Protein AF-A0A4Q6E810-F1 (afdb_monomer)

Nearest PDB structures (foldseek):
  4oo3-assembly1_A  TM=9.766E-01  e=6.550E-39  Parabacteroides merdae ATCC 43184
  3ip3-assembly4_G  TM=7.073E-01  e=1.426E-05  Thermotoga maritima
  3u3x-assembly3_M-2  TM=7.186E-01  e=3.521E-05  Sinorhizobium meliloti 1021

Secondary structure (DSSP, 8-state):
-HHHHHHHHT-TTTT-SB--B-SSSBSEEEEEEEES--EETTEEPP--GGGG-TTTT--TTTTTHHHHHHHHHHHHSTT----TTTSEEEEEEEEEEEEEEHHHHHHHHS-SS--GGGGGGEETTTEEEEEEEEEEEEEETTEEEEEEEEEESSPPTT---EEEEEEEBSS-EEEEEESGGGTTS-EEEEE-GGGG-HHHHHHHHHHHHHHHHHSTT-EEEEETTEEEEE--GGG---HHHHHHHHHHHHHHHHHH----HHHHHHHHHHHHHHHHHHHHH-

Structure (mmCIF, N/CA/C/O backbone):
data_AF-A0A4Q6E810-F1
#
_entry.id   AF-A0A4Q6E810-F1
#
loop_
_atom_site.group_PDB
_atom_site.id
_atom_site.type_symbol
_atom_site.label_atom_id
_atom_site.label_alt_id
_atom_site.label_comp_id
_atom_site.label_asym_id
_atom_site.label_entity_id
_atom_site.label_seq_id
_atom_site.pdbx_PDB_ins_code
_atom_site.Cartn_x
_atom_site.Cartn_y
_atom_site.Cartn_z
_atom_site.occupancy
_atom_site.B_iso_or_equiv
_atom_site.auth_seq_id
_atom_site.auth_comp_id
_atom_site.auth_asym_id
_atom_site.auth_atom_id
_atom_site.pdbx_PDB_model_num
ATOM 1 N N . THR A 1 1 ? 2.632 2.257 10.925 1.00 94.12 1 THR A N 1
ATOM 2 C CA . THR A 1 1 ? 1.416 3.077 10.706 1.00 94.12 1 THR A CA 1
ATOM 3 C C . THR A 1 1 ? 0.213 2.232 10.321 1.00 94.12 1 THR A C 1
ATOM 5 O O . THR A 1 1 ? -0.780 2.356 11.019 1.00 94.12 1 THR A O 1
ATOM 8 N N . ASN A 1 2 ? 0.288 1.334 9.326 1.00 96.19 2 ASN A N 1
ATOM 9 C CA . ASN A 1 2 ? -0.843 0.472 8.909 1.00 96.19 2 ASN A CA 1
ATOM 10 C C . ASN A 1 2 ? -1.500 -0.304 10.065 1.00 96.19 2 ASN A C 1
ATOM 12 O O . ASN A 1 2 ? -2.718 -0.301 10.192 1.00 96.19 2 ASN A O 1
ATOM 16 N N . ILE A 1 3 ? -0.700 -0.879 10.971 1.00 96.12 3 ILE A N 1
ATOM 17 C CA . ILE A 1 3 ? -1.205 -1.556 12.180 1.00 96.12 3 ILE A CA 1
ATOM 18 C C . ILE A 1 3 ? -2.089 -0.621 13.024 1.00 96.12 3 ILE A C 1
ATOM 20 O O . ILE A 1 3 ? -3.197 -0.986 13.400 1.00 96.12 3 ILE A O 1
ATOM 24 N N . LEU A 1 4 ? -1.626 0.605 13.286 1.00 97.62 4 LEU A N 1
ATOM 25 C CA . LEU A 1 4 ? -2.383 1.587 14.067 1.00 97.62 4 LEU A CA 1
ATOM 26 C C . LEU A 1 4 ? -3.602 2.120 13.301 1.00 97.62 4 LEU A C 1
ATOM 28 O O . LEU A 1 4 ? -4.627 2.381 13.921 1.00 97.62 4 LEU A O 1
ATOM 32 N N . GLN A 1 5 ? -3.520 2.256 11.973 1.00 98.44 5 GLN A N 1
ATOM 33 C CA . GLN A 1 5 ? -4.666 2.618 11.133 1.00 98.44 5 GLN A CA 1
ATOM 34 C C . GLN A 1 5 ? -5.769 1.553 11.240 1.00 98.44 5 GLN A C 1
ATOM 36 O O . GLN A 1 5 ? -6.913 1.902 11.526 1.00 98.44 5 GLN A O 1
ATOM 41 N N . ARG A 1 6 ? -5.416 0.262 11.126 1.00 97.88 6 ARG A N 1
ATOM 42 C CA . ARG A 1 6 ? -6.331 -0.864 11.376 1.00 97.88 6 ARG A CA 1
ATOM 43 C C . ARG A 1 6 ? -6.907 -0.802 12.792 1.00 97.88 6 ARG A C 1
ATOM 45 O O . ARG A 1 6 ? -8.124 -0.774 12.934 1.00 97.88 6 ARG A O 1
ATOM 52 N N . GLU A 1 7 ? -6.073 -0.744 13.832 1.00 97.12 7 GLU A N 1
ATOM 53 C CA . GLU A 1 7 ? -6.532 -0.732 15.235 1.00 97.12 7 GLU A CA 1
ATOM 54 C C . GLU A 1 7 ? -7.512 0.421 15.509 1.00 97.12 7 GLU A C 1
ATOM 56 O O . GLU A 1 7 ? -8.575 0.199 16.084 1.00 97.12 7 GLU A O 1
ATOM 61 N N . LEU A 1 8 ? -7.214 1.637 15.039 1.00 98.19 8 LEU A N 1
ATOM 62 C CA . LEU A 1 8 ? -8.108 2.791 15.186 1.00 98.19 8 LEU A CA 1
ATOM 63 C C . LEU A 1 8 ? -9.413 2.623 14.399 1.00 98.19 8 LEU A C 1
ATOM 65 O O . LEU A 1 8 ? -10.469 3.025 14.894 1.00 98.19 8 LEU A O 1
ATOM 69 N N . SER A 1 9 ? -9.363 2.013 13.209 1.00 98.19 9 SER A N 1
ATOM 70 C CA . SER A 1 9 ? -10.557 1.761 12.389 1.00 98.19 9 SER A CA 1
ATOM 71 C C . SER A 1 9 ? -11.550 0.818 13.076 1.00 98.19 9 SER A C 1
ATOM 73 O O . SER A 1 9 ? -12.759 0.929 12.881 1.00 98.19 9 SER A O 1
ATOM 75 N N . MET A 1 10 ? -11.054 -0.041 13.970 1.00 97.44 10 MET A N 1
ATOM 76 C CA . MET A 1 10 ? -11.864 -0.990 14.733 1.00 97.44 10 MET A CA 1
ATOM 77 C C . MET A 1 10 ? -12.498 -0.392 15.993 1.00 97.44 10 MET A C 1
ATOM 79 O O . MET A 1 10 ? -13.122 -1.119 16.762 1.00 97.44 10 MET A O 1
ATOM 83 N N . ILE A 1 11 ? -12.375 0.921 16.227 1.00 97.88 11 ILE A N 1
ATOM 84 C CA . ILE A 1 11 ? -12.944 1.602 17.397 1.00 97.88 11 ILE A CA 1
ATOM 85 C C . ILE A 1 11 ? -14.168 2.424 16.960 1.00 97.88 11 ILE A C 1
ATOM 87 O O . ILE A 1 11 ? -14.005 3.567 16.523 1.00 97.88 11 ILE A O 1
ATOM 91 N N . PRO A 1 12 ? -15.416 1.940 17.157 1.00 97.94 12 PRO A N 1
ATOM 92 C CA . PRO A 1 12 ? -16.626 2.636 16.689 1.00 97.94 12 PRO A CA 1
ATOM 93 C C . PRO A 1 12 ? -16.816 4.035 17.293 1.00 97.94 12 PRO A C 1
ATOM 95 O O . PRO A 1 12 ? -17.485 4.910 16.738 1.00 97.94 12 PRO A O 1
ATOM 98 N N . GLY A 1 13 ? -16.225 4.261 18.466 1.00 97.44 13 GLY A N 1
ATOM 99 C CA . GLY A 1 13 ? -16.186 5.561 19.119 1.00 97.44 13 GLY A CA 1
ATOM 100 C C . GLY A 1 13 ? -15.404 6.617 18.335 1.00 97.44 13 GLY A C 1
ATOM 101 O O . GLY A 1 13 ? -15.872 7.748 18.240 1.00 97.44 13 GLY A O 1
ATOM 102 N N . VAL A 1 14 ? -14.268 6.215 17.758 1.00 98.12 14 VAL A N 1
ATOM 103 C CA . VAL A 1 14 ? -13.303 7.071 17.050 1.00 98.12 14 VAL A CA 1
ATOM 104 C C . VAL A 1 14 ? -13.611 7.088 15.555 1.00 98.12 14 VAL A C 1
ATOM 106 O O . VAL A 1 14 ? -13.869 8.137 14.979 1.00 98.12 14 VAL A O 1
ATOM 109 N N . PHE A 1 15 ? -13.649 5.916 14.928 1.00 98.62 15 PHE A N 1
ATOM 110 C CA . PHE A 1 15 ? -13.807 5.786 13.482 1.00 98.62 15 PHE A CA 1
ATOM 111 C C . PHE A 1 15 ? -15.273 5.805 13.036 1.00 98.62 15 PHE A C 1
ATOM 113 O O . PHE A 1 15 ? -15.614 6.324 11.971 1.00 98.62 15 PHE A O 1
ATOM 120 N N . GLY A 1 16 ? -16.168 5.286 13.879 1.00 98.31 16 GLY A N 1
ATOM 121 C CA . GLY A 1 16 ? -17.535 4.978 13.478 1.00 98.31 16 GLY A CA 1
ATOM 122 C C . GLY A 1 16 ? -17.585 3.664 12.701 1.00 98.31 16 GLY A C 1
ATOM 123 O O . GLY A 1 16 ? -17.000 2.674 13.133 1.00 98.31 16 GLY A O 1
ATOM 124 N N . LYS A 1 17 ? -18.301 3.648 11.576 1.00 98.06 17 LYS A N 1
ATOM 125 C CA . LYS A 1 17 ? -18.319 2.518 10.632 1.00 98.06 17 LYS A CA 1
ATOM 126 C C . LYS A 1 17 ? -17.543 2.893 9.375 1.00 98.06 17 LYS A C 1
ATOM 128 O O . LYS A 1 17 ? -17.566 4.061 8.992 1.00 98.06 17 LYS A O 1
ATOM 133 N N . LEU A 1 18 ? -16.907 1.921 8.724 1.00 98.50 18 LEU A N 1
ATOM 134 C CA . LEU A 1 18 ? -16.328 2.125 7.396 1.00 98.50 18 LEU A CA 1
ATOM 135 C C . LEU A 1 18 ? -17.438 2.569 6.434 1.00 98.50 18 LEU A C 1
ATOM 137 O O . LEU A 1 18 ? -18.495 1.938 6.366 1.00 98.50 18 LEU A O 1
ATOM 141 N N . GLN A 1 19 ? -17.227 3.686 5.745 1.00 98.62 19 GLN A N 1
ATOM 142 C CA . GLN A 1 19 ? -18.174 4.179 4.752 1.00 98.62 19 GLN A CA 1
ATOM 143 C C . GLN A 1 19 ? -18.175 3.263 3.525 1.00 98.62 19 GLN A C 1
ATOM 145 O O . GLN A 1 19 ? -17.188 2.601 3.234 1.00 98.62 19 GLN A O 1
ATOM 150 N N . THR A 1 20 ? -19.270 3.245 2.767 1.00 98.44 20 THR A N 1
ATOM 151 C CA . THR A 1 20 ? -19.342 2.493 1.501 1.00 98.44 20 THR A CA 1
ATOM 152 C C . THR A 1 20 ? -18.565 3.178 0.374 1.00 98.44 20 THR A C 1
ATOM 154 O O . THR A 1 20 ? -17.999 2.510 -0.495 1.00 98.44 20 THR A O 1
ATOM 157 N N . GLY A 1 21 ? -18.532 4.515 0.383 1.00 98.19 21 GLY A N 1
ATOM 158 C CA . GLY A 1 21 ? -17.973 5.321 -0.701 1.00 98.19 21 GLY A CA 1
ATOM 159 C C . GLY A 1 21 ? -18.720 5.138 -2.025 1.00 98.19 21 GLY A C 1
ATOM 160 O O . GLY A 1 21 ? -19.752 4.468 -2.107 1.00 98.19 21 GLY A O 1
ATOM 161 N N . THR A 1 22 ? -18.173 5.725 -3.081 1.00 98.25 22 THR A N 1
ATOM 162 C CA . THR A 1 22 ? -18.604 5.542 -4.473 1.00 98.25 22 THR A CA 1
ATOM 163 C C . THR A 1 22 ? -17.380 5.285 -5.354 1.00 98.25 22 THR A C 1
ATOM 165 O O . THR A 1 22 ? -16.258 5.489 -4.896 1.00 98.25 22 THR A O 1
ATOM 168 N N . PRO A 1 23 ? -17.539 4.878 -6.624 1.00 96.75 23 PRO A N 1
ATOM 169 C CA . PRO A 1 23 ? -16.391 4.724 -7.519 1.00 96.75 23 PRO A CA 1
ATOM 170 C C . PRO A 1 23 ? -15.590 6.027 -7.703 1.00 96.75 23 PRO A C 1
ATOM 172 O O . PRO A 1 23 ? -14.378 5.988 -7.866 1.00 96.75 23 PRO A O 1
ATOM 175 N N . GLN A 1 24 ? -16.255 7.188 -7.647 1.00 96.62 24 GLN A N 1
ATOM 176 C CA . GLN A 1 24 ? -15.622 8.508 -7.787 1.00 96.62 24 GLN A CA 1
ATOM 177 C C . GLN A 1 24 ? -15.040 9.043 -6.473 1.00 96.62 24 GLN A C 1
ATOM 179 O O . GLN A 1 24 ? -14.169 9.909 -6.503 1.00 96.62 24 GLN A O 1
ATOM 184 N N . LYS A 1 25 ? -15.544 8.570 -5.328 1.00 97.62 25 LYS A N 1
ATOM 185 C CA . LYS A 1 25 ? -15.063 8.907 -3.981 1.00 97.62 25 LYS A CA 1
ATOM 186 C C . LYS A 1 25 ? -14.984 7.619 -3.155 1.00 97.62 25 LYS A C 1
ATOM 188 O O . LYS A 1 25 ? -15.914 7.340 -2.386 1.00 97.62 25 LYS A O 1
ATOM 193 N N . PRO A 1 26 ? -13.952 6.788 -3.383 1.00 98.56 26 PRO A N 1
ATOM 194 C CA . PRO A 1 26 ? -13.809 5.507 -2.705 1.00 98.56 26 PRO A CA 1
ATOM 195 C C . PRO A 1 26 ? -13.756 5.696 -1.190 1.00 98.56 26 PRO A C 1
ATOM 197 O O . PRO A 1 26 ? -13.326 6.731 -0.691 1.00 98.56 26 PRO A O 1
ATOM 200 N N . ALA A 1 27 ? -14.200 4.695 -0.438 1.00 98.69 27 ALA A N 1
ATOM 201 C CA . ALA A 1 27 ? -14.076 4.736 1.017 1.00 98.69 27 ALA A CA 1
ATOM 202 C C . ALA A 1 27 ? -12.650 4.431 1.484 1.00 98.69 27 ALA A C 1
ATOM 204 O O . ALA A 1 27 ? -12.274 4.794 2.600 1.00 98.69 27 ALA A O 1
ATOM 205 N N . VAL A 1 28 ? -11.885 3.736 0.641 1.00 98.81 28 VAL A N 1
ATOM 206 C CA . VAL A 1 28 ? -10.493 3.385 0.883 1.00 98.81 28 VAL A CA 1
ATOM 207 C C . VAL A 1 28 ? -9.690 3.713 -0.362 1.00 98.81 28 VAL A C 1
ATOM 209 O O . VAL A 1 28 ? -10.003 3.218 -1.446 1.00 98.81 28 VAL A O 1
ATOM 212 N N . GLU A 1 29 ? -8.649 4.518 -0.200 1.00 98.81 29 GLU A N 1
ATOM 213 C CA . GLU A 1 29 ? -7.690 4.808 -1.264 1.00 98.81 29 GLU A CA 1
ATOM 214 C C . GLU A 1 29 ? -6.285 4.515 -0.754 1.00 98.81 29 GLU A C 1
ATOM 216 O O . GLU A 1 29 ? -5.924 4.946 0.341 1.00 98.81 29 GLU A O 1
ATOM 221 N N . MET A 1 30 ? -5.492 3.781 -1.532 1.00 98.69 30 MET A N 1
ATOM 222 C CA . MET A 1 30 ? -4.083 3.537 -1.231 1.00 98.69 30 MET A CA 1
ATOM 223 C C . MET A 1 30 ? -3.233 3.786 -2.470 1.00 98.69 30 MET A C 1
ATOM 225 O O . MET A 1 30 ? -3.560 3.312 -3.557 1.00 98.69 30 MET A O 1
ATOM 229 N N . GLU A 1 31 ? -2.125 4.498 -2.300 1.00 98.56 31 GLU A N 1
ATOM 230 C CA . GLU A 1 31 ? -1.131 4.717 -3.344 1.00 98.56 31 GLU A CA 1
ATOM 231 C C . GLU A 1 31 ? 0.265 4.380 -2.816 1.00 98.56 31 GLU A C 1
ATOM 233 O O . GLU A 1 31 ? 0.658 4.830 -1.738 1.00 98.56 31 GLU A O 1
ATOM 238 N N . SER A 1 32 ? 1.023 3.613 -3.597 1.00 97.44 32 SER A N 1
ATOM 239 C CA . SER A 1 32 ? 2.446 3.367 -3.359 1.00 97.44 32 SER A CA 1
ATOM 240 C C . SER A 1 32 ? 3.254 3.738 -4.594 1.00 97.44 32 SER A C 1
ATOM 242 O O . SER A 1 32 ? 2.950 3.290 -5.703 1.00 97.44 32 SER A O 1
ATOM 244 N N . VAL A 1 33 ? 4.294 4.549 -4.394 1.00 97.56 33 VAL A N 1
ATOM 245 C CA . VAL A 1 33 ? 5.234 4.950 -5.446 1.00 97.56 33 VAL A CA 1
ATOM 246 C C . VAL A 1 33 ? 6.614 4.415 -5.107 1.00 97.56 33 VAL A C 1
ATOM 248 O O . VAL A 1 33 ? 7.188 4.759 -4.075 1.00 97.56 33 VAL A O 1
ATOM 251 N N . HIS A 1 34 ? 7.145 3.602 -6.008 1.00 96.88 34 HIS A N 1
ATOM 252 C CA . HIS A 1 34 ? 8.480 3.029 -5.955 1.00 96.88 34 HIS A CA 1
ATOM 253 C C . HIS A 1 34 ? 9.337 3.554 -7.101 1.00 96.88 34 HIS A C 1
ATOM 255 O O . HIS A 1 34 ? 8.837 4.166 -8.048 1.00 96.88 34 HIS A O 1
ATOM 261 N N . TYR A 1 35 ? 10.642 3.302 -7.020 1.00 97.44 35 TYR A N 1
ATOM 262 C CA . TYR A 1 35 ? 11.589 3.715 -8.048 1.00 97.44 35 TYR A CA 1
ATOM 263 C C . TYR A 1 35 ? 12.559 2.598 -8.423 1.00 97.44 35 TYR A C 1
ATOM 265 O O . TYR A 1 35 ? 13.127 1.928 -7.552 1.00 97.44 35 TYR A O 1
ATOM 273 N N . PHE A 1 36 ? 12.769 2.410 -9.730 1.00 97.62 36 PHE A N 1
ATOM 274 C CA . PHE A 1 36 ? 13.680 1.393 -10.260 1.00 97.62 36 PHE A CA 1
ATOM 275 C C . PHE A 1 36 ? 15.118 1.633 -9.806 1.00 97.62 36 PHE A C 1
ATOM 277 O O . PHE A 1 36 ? 15.760 0.727 -9.267 1.00 97.62 36 PHE A O 1
ATOM 284 N N . TYR A 1 37 ? 15.602 2.857 -9.996 1.00 97.06 37 TYR A N 1
ATOM 285 C CA . TYR A 1 37 ? 16.913 3.302 -9.564 1.00 97.06 37 TYR A CA 1
ATOM 286 C C . TYR A 1 37 ? 16.902 3.558 -8.059 1.00 97.06 37 TYR A C 1
ATOM 288 O O . TYR A 1 37 ? 16.201 4.445 -7.567 1.00 97.06 37 TYR A O 1
ATOM 296 N N . LYS A 1 38 ? 17.748 2.823 -7.339 1.00 94.00 38 LYS A N 1
ATOM 297 C CA . LYS A 1 38 ? 18.043 3.060 -5.926 1.00 94.00 38 LYS A CA 1
ATOM 298 C C . LYS A 1 38 ? 19.551 3.091 -5.729 1.00 94.00 38 LYS A C 1
ATOM 300 O O . LYS A 1 38 ? 20.274 2.325 -6.364 1.00 94.00 38 LYS A O 1
ATOM 305 N N . TYR A 1 39 ? 20.014 3.977 -4.855 1.00 89.88 39 TYR A N 1
ATOM 306 C CA . TYR A 1 39 ? 21.403 4.019 -4.416 1.00 89.88 39 TYR A CA 1
ATOM 307 C C . TYR A 1 39 ? 21.458 3.497 -2.984 1.00 89.88 39 TYR A C 1
ATOM 309 O O . TYR A 1 39 ? 20.896 4.115 -2.082 1.00 89.88 39 TYR A O 1
ATOM 317 N N . VAL A 1 40 ? 22.063 2.328 -2.795 1.00 84.19 40 VAL A N 1
ATOM 318 C CA . VAL A 1 40 ? 22.072 1.606 -1.519 1.00 84.19 40 VAL A CA 1
ATOM 319 C C . VAL A 1 40 ? 23.511 1.209 -1.211 1.00 84.19 40 VAL A C 1
ATOM 321 O O . VAL A 1 40 ? 24.215 0.688 -2.076 1.00 84.19 40 VAL A O 1
ATOM 324 N N . SER A 1 41 ? 23.963 1.504 0.009 1.00 81.88 41 SER A N 1
ATOM 325 C CA . SER A 1 41 ? 25.296 1.134 0.510 1.00 81.88 41 SER A CA 1
ATOM 326 C C . SER A 1 41 ? 26.451 1.512 -0.430 1.00 81.88 41 SER A C 1
ATOM 328 O O . SER A 1 41 ? 27.360 0.724 -0.667 1.00 81.88 41 SER A O 1
ATOM 330 N N . GLY A 1 42 ? 26.404 2.723 -0.997 1.00 87.06 42 GLY A N 1
ATOM 33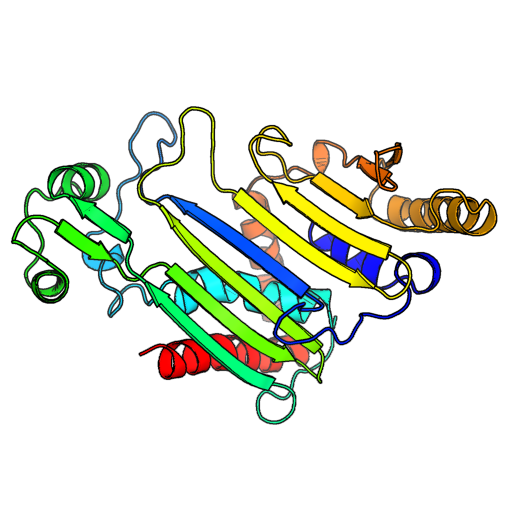1 C CA . GLY A 1 42 ? 27.479 3.239 -1.851 1.00 87.06 42 GLY A CA 1
ATOM 332 C C . GLY A 1 42 ? 27.460 2.742 -3.300 1.00 87.06 42 GLY A C 1
ATOM 333 O O . GLY A 1 42 ? 28.420 2.981 -4.026 1.00 87.06 42 GLY A O 1
ATOM 334 N N . SER A 1 43 ? 26.396 2.068 -3.746 1.00 91.44 43 SER A N 1
ATOM 335 C CA . SER A 1 43 ? 26.295 1.584 -5.124 1.00 91.44 43 SER A CA 1
ATOM 336 C C . SER A 1 43 ? 24.881 1.692 -5.693 1.00 91.44 43 SER A C 1
ATOM 338 O O . SER A 1 43 ? 23.887 1.766 -4.967 1.00 91.44 43 SER A O 1
ATOM 340 N N . VAL A 1 44 ? 24.785 1.711 -7.025 1.00 93.88 44 VAL A N 1
ATOM 341 C CA . VAL A 1 44 ? 23.498 1.593 -7.721 1.00 93.88 44 VAL A CA 1
ATOM 342 C C . VAL A 1 44 ? 23.001 0.159 -7.585 1.00 93.88 44 VAL A C 1
ATOM 344 O O . VAL A 1 44 ? 23.687 -0.770 -8.021 1.00 93.88 44 VAL A O 1
ATOM 347 N N . LEU A 1 45 ? 21.794 -0.001 -7.040 1.00 94.81 45 LEU A N 1
ATOM 348 C CA . LEU A 1 45 ? 21.117 -1.288 -6.950 1.00 94.81 45 LEU A CA 1
ATOM 349 C C . LEU A 1 45 ? 20.967 -1.877 -8.355 1.00 94.81 45 LEU A C 1
ATOM 351 O O . LEU A 1 45 ? 20.309 -1.293 -9.220 1.00 94.81 45 LEU A O 1
ATOM 355 N N . THR A 1 46 ? 21.598 -3.028 -8.571 1.00 96.12 46 THR A N 1
ATOM 356 C CA . THR A 1 46 ? 21.547 -3.731 -9.852 1.00 96.12 46 THR A CA 1
ATOM 357 C C . THR A 1 46 ? 20.346 -4.667 -9.875 1.00 96.12 46 THR A C 1
ATOM 359 O O . THR A 1 46 ? 20.089 -5.381 -8.909 1.00 96.12 46 THR A O 1
ATOM 362 N N . ARG A 1 47 ? 19.612 -4.655 -10.984 1.00 96.94 47 ARG A N 1
ATOM 363 C CA . ARG A 1 47 ? 18.446 -5.492 -11.254 1.00 96.94 47 ARG A CA 1
ATOM 364 C C . ARG A 1 47 ? 18.736 -6.393 -12.447 1.00 96.94 47 ARG A C 1
ATOM 366 O O . ARG A 1 47 ? 19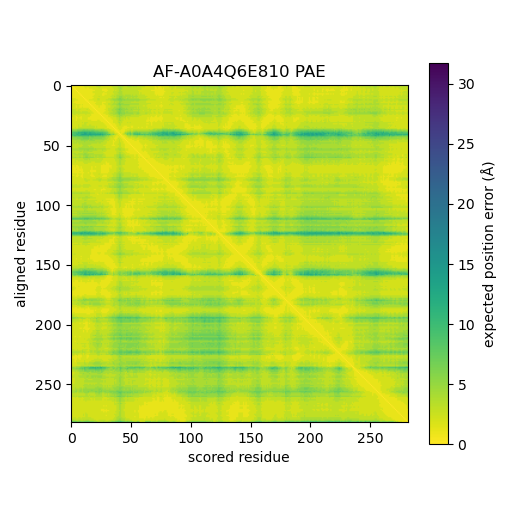.408 -5.958 -13.384 1.00 96.94 47 ARG A O 1
ATOM 373 N N . PRO A 1 48 ? 18.221 -7.625 -12.460 1.00 98.06 48 PRO A N 1
ATOM 374 C CA . PRO A 1 48 ? 18.281 -8.431 -13.664 1.00 98.06 48 PRO A CA 1
ATOM 375 C C . PRO A 1 48 ? 17.444 -7.783 -14.775 1.00 98.06 48 PRO A C 1
ATOM 377 O O . PRO A 1 48 ? 16.414 -7.172 -14.508 1.00 98.06 48 PRO A O 1
ATOM 380 N N . ALA A 1 49 ? 17.863 -7.925 -16.033 1.00 98.06 49 ALA A N 1
ATOM 381 C CA . ALA A 1 49 ? 17.141 -7.337 -17.164 1.00 98.06 49 ALA A CA 1
ATOM 382 C C . ALA A 1 49 ? 15.693 -7.851 -17.299 1.00 98.06 49 ALA A C 1
ATOM 384 O O . ALA A 1 49 ? 14.817 -7.087 -17.701 1.00 98.06 49 ALA A O 1
ATOM 385 N N . TRP A 1 50 ? 15.429 -9.100 -16.896 1.00 98.06 50 TRP A N 1
ATOM 386 C CA . TRP A 1 50 ? 14.088 -9.689 -16.901 1.00 98.06 50 TRP A CA 1
ATOM 387 C C . TRP A 1 50 ? 13.128 -9.036 -15.898 1.00 98.06 50 TRP A C 1
ATOM 389 O O . TRP A 1 50 ? 11.924 -9.131 -16.091 1.00 98.06 50 TRP A O 1
ATOM 399 N N . PHE A 1 51 ? 13.629 -8.286 -14.905 1.00 98.12 51 PHE A N 1
ATOM 400 C CA . PHE A 1 51 ? 12.796 -7.461 -14.015 1.00 98.12 51 PHE A CA 1
ATOM 401 C C . PHE A 1 51 ? 11.978 -6.416 -14.798 1.00 98.12 51 PHE A C 1
ATOM 403 O O . PHE A 1 51 ? 10.959 -5.920 -14.335 1.00 98.12 51 PHE A O 1
ATOM 410 N N . MET A 1 52 ? 12.440 -6.048 -15.999 1.00 97.94 52 MET A N 1
ATOM 411 C CA . MET A 1 52 ? 11.756 -5.101 -16.885 1.00 97.94 52 MET A CA 1
ATOM 412 C C . MET A 1 52 ? 10.804 -5.789 -17.877 1.00 97.94 52 MET A C 1
ATOM 414 O O . MET A 1 52 ? 10.207 -5.111 -18.714 1.00 97.94 52 MET A O 1
ATOM 418 N N . ASP A 1 53 ? 10.679 -7.118 -17.816 1.00 98.00 53 ASP A N 1
ATOM 419 C CA . ASP A 1 53 ? 9.763 -7.914 -18.630 1.00 98.00 53 ASP A CA 1
ATOM 420 C C . ASP A 1 53 ? 8.552 -8.340 -17.795 1.00 98.00 53 ASP A C 1
ATOM 422 O O . ASP A 1 53 ? 8.656 -9.192 -16.914 1.00 98.00 53 ASP A O 1
ATOM 426 N N . VAL A 1 54 ? 7.375 -7.794 -18.106 1.00 96.62 54 VAL A N 1
ATOM 427 C CA . VAL A 1 54 ? 6.137 -8.117 -17.375 1.00 96.62 54 VAL A CA 1
ATOM 428 C C . VAL A 1 54 ? 5.641 -9.551 -17.591 1.00 96.62 54 VAL A C 1
ATOM 430 O O . VAL A 1 54 ? 4.710 -9.968 -16.910 1.00 96.62 54 VAL A O 1
ATOM 433 N N . GLU A 1 55 ? 6.228 -10.315 -18.516 1.00 96.88 55 GLU A N 1
ATOM 434 C CA . GLU A 1 55 ? 5.966 -11.759 -18.631 1.00 96.88 55 GLU A CA 1
ATOM 435 C C . GLU A 1 55 ? 6.835 -12.608 -17.691 1.00 96.88 55 GLU A C 1
ATOM 437 O O . GLU A 1 55 ? 6.532 -13.783 -17.499 1.00 96.88 55 GLU A O 1
ATOM 442 N N . GLN A 1 56 ? 7.886 -12.028 -17.098 1.00 98.00 56 GLN A N 1
ATOM 443 C CA . GLN A 1 56 ? 8.780 -12.707 -16.153 1.00 98.00 56 GLN A CA 1
ATOM 444 C C . GLN A 1 56 ? 8.620 -12.164 -14.727 1.00 98.00 56 GLN A C 1
ATOM 446 O O . GLN A 1 56 ? 8.407 -12.947 -13.807 1.00 98.00 56 GLN A O 1
ATOM 451 N N . GLU A 1 57 ? 8.679 -10.842 -14.547 1.00 97.81 57 GLU A N 1
ATOM 452 C CA . GLU A 1 57 ? 8.446 -10.184 -13.249 1.00 97.81 57 GLU A CA 1
ATOM 453 C C . GLU A 1 57 ? 6.952 -10.122 -12.900 1.00 97.81 57 GLU A C 1
ATOM 455 O O . GLU A 1 57 ? 6.556 -10.310 -11.753 1.00 97.81 57 GLU A O 1
ATOM 460 N N . GLY A 1 58 ? 6.112 -9.873 -13.908 1.00 96.75 58 GLY A N 1
ATOM 461 C CA . GLY A 1 58 ? 4.706 -9.511 -13.738 1.00 96.75 58 GLY A CA 1
ATOM 462 C C . GLY A 1 58 ? 4.439 -8.020 -13.975 1.00 96.75 58 GLY A C 1
ATOM 463 O O . GLY A 1 58 ? 5.341 -7.185 -13.995 1.00 96.75 58 GLY A O 1
ATOM 464 N N . ASP A 1 59 ? 3.170 -7.673 -14.194 1.00 95.88 59 ASP A N 1
ATOM 465 C CA . ASP A 1 59 ? 2.722 -6.275 -14.231 1.00 95.88 59 ASP A CA 1
ATOM 466 C C . ASP A 1 59 ? 2.757 -5.682 -12.814 1.00 95.88 59 ASP A C 1
ATOM 468 O O . ASP A 1 59 ? 2.532 -6.402 -11.837 1.00 95.88 59 ASP A O 1
ATOM 472 N N . GLY A 1 60 ? 2.957 -4.368 -12.684 1.00 94.25 60 GLY A N 1
ATOM 473 C CA . GLY A 1 60 ? 2.980 -3.699 -11.378 1.00 94.25 60 GLY A CA 1
ATOM 474 C C . GLY A 1 60 ? 1.733 -3.958 -10.519 1.00 94.25 60 GLY A C 1
ATOM 475 O O . GLY A 1 60 ? 1.834 -4.035 -9.293 1.00 94.25 60 GLY A O 1
ATOM 476 N N . MET A 1 61 ? 0.561 -4.156 -11.139 1.00 94.88 61 MET A N 1
ATOM 477 C CA . MET A 1 61 ? -0.668 -4.533 -10.419 1.00 94.88 61 MET A CA 1
ATOM 478 C C . MET A 1 61 ? -0.611 -5.934 -9.803 1.00 94.88 61 MET A C 1
ATOM 480 O O . MET A 1 61 ? -1.233 -6.168 -8.768 1.00 94.88 61 MET A O 1
ATOM 484 N N . THR A 1 62 ? 0.114 -6.859 -10.430 1.00 97.19 62 THR A N 1
ATOM 485 C CA . THR A 1 62 ? 0.296 -8.246 -9.972 1.00 97.19 62 THR A CA 1
ATOM 486 C C . THR A 1 62 ? 1.570 -8.465 -9.156 1.00 97.19 62 THR A C 1
ATOM 488 O O . THR A 1 62 ? 1.705 -9.524 -8.556 1.00 97.19 62 THR A O 1
ATOM 491 N N . ASP A 1 63 ? 2.450 -7.465 -9.099 1.00 97.25 63 ASP A N 1
ATOM 492 C CA . ASP A 1 63 ? 3.624 -7.392 -8.223 1.00 97.25 63 ASP A CA 1
ATOM 493 C C . ASP A 1 63 ? 3.281 -6.578 -6.950 1.00 97.25 63 ASP A C 1
ATOM 495 O O . ASP A 1 63 ? 2.502 -7.040 -6.113 1.00 97.25 63 ASP A O 1
ATOM 499 N N . VAL A 1 64 ? 3.748 -5.330 -6.804 1.00 95.94 64 VAL A N 1
ATOM 500 C CA . VAL A 1 64 ? 3.514 -4.506 -5.600 1.00 95.94 64 VAL A CA 1
ATOM 501 C C . VAL A 1 64 ? 2.023 -4.285 -5.309 1.00 95.94 64 VAL A C 1
ATOM 503 O O . VAL A 1 64 ? 1.637 -4.138 -4.143 1.00 95.94 64 VAL A O 1
ATOM 506 N N . GLY A 1 65 ? 1.157 -4.305 -6.331 1.00 96.94 65 GLY A N 1
ATOM 507 C CA . GLY A 1 65 ? -0.297 -4.233 -6.148 1.00 96.94 65 GLY A CA 1
ATOM 508 C C . GLY A 1 65 ? -0.852 -5.308 -5.200 1.0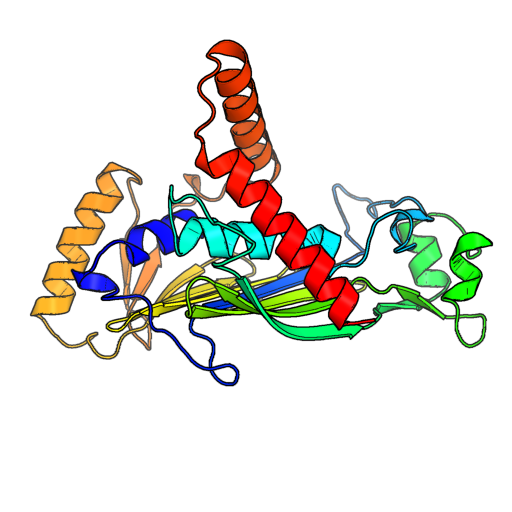0 96.94 65 GLY A C 1
ATOM 509 O O . GLY A 1 65 ? -1.824 -5.047 -4.485 1.00 96.94 65 GLY A O 1
ATOM 510 N N . VAL A 1 66 ? -0.182 -6.461 -5.089 1.00 98.12 66 VAL A N 1
ATOM 511 C CA . VAL A 1 66 ? -0.506 -7.531 -4.131 1.00 98.12 66 VAL A CA 1
ATOM 512 C C . VAL A 1 66 ? -0.471 -7.014 -2.693 1.00 98.12 66 VAL A C 1
ATOM 514 O O . VAL A 1 66 ? -1.391 -7.297 -1.928 1.00 98.12 66 VAL A O 1
ATOM 517 N N . HIS A 1 67 ? 0.525 -6.206 -2.318 1.00 97.44 67 HIS A N 1
ATOM 518 C CA . HIS A 1 67 ? 0.612 -5.640 -0.968 1.00 97.44 67 HIS A CA 1
ATOM 519 C C . HIS A 1 67 ? -0.536 -4.679 -0.660 1.00 97.44 67 HIS A C 1
ATOM 521 O O . HIS A 1 67 ? -1.051 -4.672 0.455 1.00 97.44 67 HIS A O 1
ATOM 527 N N . LEU A 1 68 ? -0.955 -3.875 -1.638 1.00 98.56 68 LEU A N 1
ATOM 528 C CA . LEU A 1 68 ? -2.054 -2.930 -1.449 1.00 98.56 68 LEU A CA 1
ATOM 529 C C . LEU A 1 68 ? -3.397 -3.646 -1.292 1.00 98.56 68 LEU A C 1
ATOM 531 O O . LEU A 1 68 ? -4.196 -3.273 -0.433 1.00 98.56 68 LEU A O 1
ATOM 535 N N . VAL A 1 69 ? -3.633 -4.699 -2.079 1.00 98.75 69 VAL A N 1
ATOM 536 C CA . VAL A 1 69 ? -4.832 -5.533 -1.931 1.00 98.75 69 VAL A CA 1
ATOM 537 C C . VAL A 1 69 ? -4.834 -6.226 -0.568 1.00 98.75 69 VAL A C 1
ATOM 539 O O . VAL A 1 69 ? -5.848 -6.182 0.126 1.00 98.75 69 VAL A O 1
ATOM 542 N N . ASP A 1 70 ? -3.702 -6.799 -0.152 1.00 98.69 70 ASP A N 1
ATOM 543 C CA . ASP A 1 70 ? -3.547 -7.427 1.165 1.00 98.69 70 ASP A CA 1
ATOM 544 C C . ASP A 1 70 ? -3.860 -6.448 2.303 1.00 98.69 70 ASP A C 1
ATOM 546 O O . ASP A 1 70 ? -4.702 -6.726 3.155 1.00 98.69 70 ASP A O 1
ATOM 550 N N . LEU A 1 71 ? -3.265 -5.250 2.267 1.00 98.38 71 LEU A N 1
ATOM 551 C CA . LEU A 1 71 ? -3.495 -4.205 3.263 1.00 98.38 71 LEU A CA 1
ATOM 552 C C . LEU A 1 71 ? -4.954 -3.757 3.306 1.00 98.38 71 LEU A C 1
ATOM 554 O O . LEU A 1 71 ? -5.485 -3.547 4.399 1.00 98.38 71 LEU A O 1
ATOM 558 N N . ALA A 1 72 ? -5.610 -3.621 2.153 1.00 98.50 72 ALA A N 1
ATOM 559 C CA . ALA A 1 72 ? -7.022 -3.269 2.089 1.00 98.50 72 ALA A CA 1
ATOM 560 C C . ALA A 1 72 ? -7.898 -4.348 2.747 1.00 98.50 72 ALA A C 1
ATOM 562 O O . ALA A 1 72 ? -8.739 -4.021 3.588 1.00 98.50 72 ALA A O 1
ATOM 563 N N . GLN A 1 73 ? -7.660 -5.625 2.436 1.00 98.56 73 GLN A N 1
ATOM 564 C CA . GLN A 1 73 ? -8.371 -6.756 3.038 1.00 98.56 73 GLN A CA 1
ATOM 565 C C . GLN A 1 73 ? -8.121 -6.842 4.551 1.00 98.56 73 GLN A C 1
ATOM 567 O O . GLN A 1 73 ? -9.066 -6.841 5.341 1.00 98.56 73 GLN A O 1
ATOM 572 N N . TRP A 1 74 ? -6.850 -6.846 4.956 1.00 98.38 74 TRP A N 1
ATOM 573 C CA . TRP A 1 74 ? -6.403 -7.013 6.339 1.00 98.38 74 TRP A CA 1
ATOM 574 C C . TRP A 1 74 ? -6.833 -5.860 7.252 1.00 98.38 74 TRP A C 1
ATOM 576 O O . TRP A 1 74 ? -7.178 -6.083 8.414 1.00 98.38 74 TRP A O 1
ATOM 586 N N . SER A 1 75 ? -6.836 -4.628 6.733 1.00 97.38 75 SER A N 1
ATOM 587 C CA . SER A 1 75 ? -7.205 -3.444 7.517 1.00 97.38 75 SER A CA 1
ATOM 588 C C . SER A 1 75 ? -8.717 -3.258 7.610 1.00 97.38 75 SER A C 1
ATOM 590 O O . SER A 1 75 ? -9.213 -2.912 8.678 1.00 97.38 75 SER A O 1
ATOM 592 N N . CYS A 1 76 ? -9.459 -3.490 6.520 1.00 97.69 76 CYS A N 1
ATOM 593 C CA . CYS A 1 76 ? -10.904 -3.233 6.485 1.00 97.69 76 CYS A CA 1
ATOM 594 C C . CYS A 1 76 ? -11.737 -4.393 7.039 1.00 97.69 76 CYS A C 1
ATOM 596 O O . CYS A 1 76 ? -12.803 -4.162 7.610 1.00 97.69 76 CYS A O 1
ATOM 598 N N . PHE A 1 77 ? -11.271 -5.633 6.862 1.00 97.75 77 PHE A N 1
ATOM 599 C CA . PHE A 1 77 ? -11.992 -6.852 7.240 1.00 97.75 77 PHE A CA 1
ATOM 600 C C . PHE A 1 77 ? -11.075 -7.809 8.012 1.00 97.75 77 PHE A C 1
ATOM 602 O O . PHE A 1 77 ? -10.809 -8.927 7.562 1.00 97.75 77 PHE A O 1
ATOM 609 N N . PRO A 1 78 ? -10.567 -7.380 9.179 1.00 97.19 78 PRO A N 1
ATOM 610 C CA . PRO A 1 78 ? -9.599 -8.158 9.932 1.00 97.19 78 PRO A CA 1
ATOM 611 C C . PRO A 1 78 ? -10.121 -9.541 10.310 1.00 97.19 78 PRO A C 1
ATOM 613 O O . PRO A 1 78 ? -11.273 -9.685 10.723 1.00 97.19 78 PRO A O 1
ATOM 616 N N . GLU A 1 79 ? -9.250 -10.545 10.171 1.00 96.56 79 GLU A N 1
ATOM 617 C CA . GLU A 1 79 ? -9.488 -11.945 10.570 1.00 96.56 79 GLU A CA 1
ATOM 618 C C . GLU A 1 79 ? -10.771 -12.560 9.979 1.00 96.56 79 GLU A C 1
ATOM 620 O O . GLU A 1 79 ? -11.301 -13.556 10.471 1.00 96.56 79 GLU A O 1
ATOM 625 N N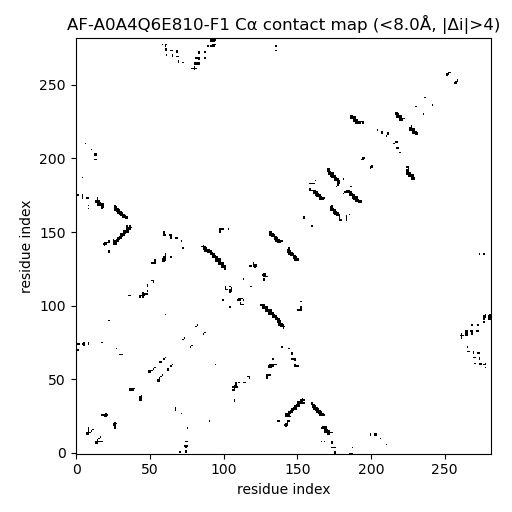 . SER A 1 80 ? -11.264 -11.973 8.886 1.00 97.50 80 SER A N 1
ATOM 626 C CA . SER A 1 80 ? -12.465 -12.402 8.185 1.00 97.50 80 SER A CA 1
ATOM 627 C C . SER A 1 80 ? -12.089 -13.130 6.901 1.00 97.50 80 SER A C 1
ATOM 629 O O . SER A 1 80 ? -11.285 -12.634 6.116 1.00 97.50 80 SER A O 1
ATOM 631 N N . ILE A 1 81 ? -12.710 -14.286 6.665 1.00 98.38 81 ILE A N 1
ATOM 632 C CA . ILE A 1 81 ? -12.596 -15.026 5.400 1.00 98.38 81 ILE A CA 1
ATOM 633 C C . ILE A 1 81 ? -13.267 -14.214 4.298 1.00 98.38 81 ILE A C 1
ATOM 635 O O . ILE A 1 81 ? -14.434 -13.871 4.464 1.00 98.38 81 ILE A O 1
ATOM 639 N N . ILE A 1 82 ? -12.575 -13.955 3.191 1.00 98.69 82 ILE A N 1
ATOM 640 C CA . ILE A 1 82 ? -13.111 -13.302 1.992 1.00 98.69 82 ILE A CA 1
ATOM 641 C C . ILE A 1 82 ? -13.442 -14.369 0.946 1.00 98.69 82 ILE A C 1
ATOM 643 O O . ILE A 1 82 ? -12.567 -15.113 0.503 1.00 98.69 82 ILE A O 1
ATOM 647 N N . ASP A 1 83 ? -14.707 -14.436 0.529 1.00 98.56 83 ASP A N 1
ATOM 648 C CA . ASP A 1 83 ? -15.121 -15.282 -0.595 1.00 98.56 83 ASP A CA 1
ATOM 649 C C . ASP A 1 83 ? -14.954 -14.487 -1.888 1.00 98.56 83 ASP A C 1
ATOM 651 O O . ASP A 1 83 ? -15.794 -13.659 -2.233 1.00 98.56 83 ASP A O 1
ATOM 655 N N . TYR A 1 84 ? -13.869 -14.733 -2.620 1.00 98.44 84 TYR A N 1
ATOM 656 C CA . TYR A 1 84 ? -13.521 -13.947 -3.804 1.00 98.44 84 TYR A CA 1
ATOM 657 C C . TYR A 1 84 ? -14.590 -13.951 -4.907 1.00 98.44 84 TYR A C 1
ATOM 659 O O . TYR A 1 84 ? -14.627 -13.028 -5.716 1.00 98.44 84 TYR A O 1
ATOM 667 N N . LYS A 1 85 ? -15.480 -14.953 -4.932 1.00 98.06 85 LYS A N 1
ATOM 668 C CA . LYS A 1 85 ? -16.567 -15.042 -5.920 1.00 98.06 85 LYS A CA 1
ATOM 669 C C . LYS A 1 85 ? -17.778 -14.188 -5.554 1.00 98.06 85 LYS A C 1
ATOM 671 O O . LYS A 1 85 ? -18.593 -13.897 -6.424 1.00 98.06 85 LYS A O 1
ATOM 676 N N . LYS A 1 86 ? -17.935 -13.841 -4.274 1.00 98.50 86 LYS A N 1
ATOM 677 C CA . LYS A 1 86 ? -19.103 -13.109 -3.754 1.00 98.50 86 LYS A CA 1
ATOM 678 C C . LYS A 1 86 ? -18.752 -11.713 -3.266 1.00 98.50 86 LYS A C 1
ATOM 680 O O . LYS A 1 86 ? -19.531 -10.781 -3.435 1.00 98.50 86 LYS A O 1
ATOM 685 N N . ASP A 1 87 ? -17.593 -11.589 -2.634 1.00 98.69 87 ASP A N 1
ATOM 686 C CA . ASP A 1 87 ? -17.185 -10.393 -1.913 1.00 98.69 87 ASP A CA 1
ATOM 687 C C . ASP A 1 87 ? -16.477 -9.380 -2.818 1.00 98.69 87 ASP A C 1
ATOM 689 O O . ASP A 1 87 ? -16.408 -8.212 -2.445 1.00 98.69 87 ASP A O 1
ATOM 693 N N . ILE A 1 88 ? -15.965 -9.790 -3.984 1.00 98.81 88 ILE A N 1
ATOM 694 C CA . ILE A 1 88 ? -15.222 -8.920 -4.904 1.00 98.81 88 ILE A CA 1
ATOM 695 C C . ILE A 1 88 ? -16.042 -8.655 -6.165 1.00 98.81 88 ILE A C 1
ATOM 697 O O . ILE A 1 88 ? -16.447 -9.582 -6.863 1.00 98.81 88 ILE A O 1
ATOM 701 N N . ALA A 1 89 ? -16.225 -7.376 -6.490 1.00 98.62 89 ALA A N 1
ATOM 702 C CA . ALA A 1 89 ? -16.785 -6.939 -7.766 1.00 98.62 89 ALA A CA 1
ATOM 703 C C . ALA A 1 89 ? -15.901 -5.847 -8.371 1.00 98.62 89 ALA A C 1
ATOM 705 O O . ALA A 1 89 ? -15.674 -4.820 -7.737 1.00 98.62 89 ALA A O 1
ATOM 706 N N . PHE A 1 90 ? -15.395 -6.055 -9.584 1.00 98.31 90 PHE A N 1
ATOM 707 C CA . PHE A 1 90 ? -14.559 -5.063 -10.260 1.00 98.31 90 PHE A CA 1
ATOM 708 C C . PHE A 1 90 ? -15.387 -3.878 -10.766 1.00 98.31 90 PHE A C 1
ATOM 710 O O . PHE A 1 90 ? -16.524 -4.044 -11.205 1.00 98.31 90 PHE A O 1
ATOM 717 N N . ASN A 1 91 ? -14.793 -2.685 -10.732 1.00 96.19 91 ASN A N 1
ATOM 718 C CA . ASN A 1 91 ? -15.363 -1.488 -11.344 1.00 96.19 91 ASN A CA 1
ATOM 719 C C . ASN A 1 91 ? -14.586 -1.124 -12.611 1.00 96.19 91 ASN A C 1
ATOM 721 O O . ASN A 1 91 ? -15.158 -1.050 -13.692 1.00 96.19 91 ASN A O 1
ATOM 725 N N . SER A 1 92 ? -13.285 -0.873 -12.465 1.00 98.56 92 SER A N 1
ATOM 726 C CA . SER A 1 92 ? -12.397 -0.484 -13.560 1.00 98.56 92 SER A CA 1
ATOM 727 C C . SER A 1 92 ? -10.944 -0.723 -13.174 1.00 98.56 92 SER A C 1
ATOM 729 O O . SER A 1 92 ? -10.564 -0.533 -12.016 1.00 98.56 92 SER A O 1
ATOM 731 N N . ALA A 1 93 ? -10.112 -1.052 -14.152 1.00 98.56 93 ALA A N 1
ATOM 732 C CA . ALA A 1 93 ? -8.672 -1.140 -13.978 1.00 98.56 93 ALA A CA 1
ATOM 733 C C . ALA A 1 93 ? -7.962 -0.452 -15.146 1.00 98.56 93 ALA A C 1
ATOM 735 O O . ALA A 1 93 ? -8.510 -0.358 -16.243 1.00 98.56 93 ALA A O 1
ATOM 736 N N . ARG A 1 94 ? -6.754 0.063 -14.907 1.00 98.38 94 ARG A N 1
ATOM 737 C CA . ARG A 1 94 ? -5.881 0.552 -15.982 1.00 98.38 94 ARG A CA 1
ATOM 738 C C . ARG A 1 94 ? -4.423 0.271 -15.664 1.00 98.38 94 ARG A C 1
ATOM 740 O O . ARG A 1 94 ? -4.025 0.336 -14.503 1.00 98.38 94 ARG A O 1
ATOM 747 N N . ARG A 1 95 ? -3.628 0.059 -16.710 1.00 98.00 95 ARG A N 1
ATOM 748 C CA . ARG A 1 95 ? -2.165 -0.063 -16.654 1.00 98.00 95 ARG A CA 1
ATOM 749 C C . ARG A 1 95 ? -1.505 0.967 -17.555 1.00 98.00 95 ARG A C 1
ATOM 751 O O . ARG A 1 95 ? -2.092 1.389 -18.549 1.00 98.00 95 ARG A O 1
ATOM 758 N N . TRP A 1 96 ? -0.284 1.368 -17.221 1.00 98.50 96 TRP A N 1
ATOM 759 C CA . TRP A 1 96 ? 0.513 2.253 -18.073 1.00 98.50 96 TRP A CA 1
ATOM 760 C C . TRP A 1 96 ? 2.017 2.030 -17.871 1.00 98.50 96 TRP A C 1
ATOM 762 O O . TRP A 1 96 ? 2.440 1.577 -16.801 1.00 98.50 96 TRP A O 1
ATOM 772 N N . PRO A 1 97 ? 2.849 2.325 -18.885 1.00 98.25 97 PRO A N 1
ATOM 773 C CA . PRO A 1 97 ? 4.276 2.086 -18.791 1.00 98.25 97 PRO A CA 1
ATOM 774 C C . PRO A 1 97 ? 5.026 3.219 -18.089 1.00 98.25 97 PRO A C 1
ATOM 776 O O . PRO A 1 97 ? 4.609 4.378 -18.103 1.00 98.25 97 PRO A O 1
ATOM 779 N N . THR A 1 98 ? 6.190 2.872 -17.553 1.00 98.50 98 THR A N 1
ATOM 780 C CA . THR A 1 98 ? 7.270 3.804 -17.242 1.00 98.50 98 THR A CA 1
ATOM 781 C C . THR A 1 98 ? 8.312 3.719 -18.350 1.00 98.50 98 THR A C 1
ATOM 783 O O . THR A 1 98 ? 8.851 2.632 -18.582 1.00 98.50 98 THR A O 1
ATOM 786 N N . PRO A 1 99 ? 8.605 4.830 -19.048 1.00 98.31 99 PRO A N 1
ATOM 787 C CA . PRO A 1 99 ? 9.634 4.845 -20.074 1.00 98.31 99 PRO A CA 1
ATOM 788 C C . PRO A 1 99 ? 11.023 4.761 -19.435 1.00 98.31 99 PRO A C 1
ATOM 790 O O . PRO A 1 99 ? 11.343 5.510 -18.509 1.00 98.31 99 PRO A O 1
ATOM 793 N N . VAL A 1 100 ? 11.858 3.867 -19.957 1.00 98.44 100 VAL A N 1
ATOM 794 C CA . VAL A 1 100 ? 13.247 3.665 -19.535 1.00 98.44 100 VAL A CA 1
ATOM 795 C C . VAL A 1 100 ? 14.152 3.805 -20.756 1.00 98.44 100 VAL A C 1
ATOM 797 O O . VAL A 1 100 ? 14.063 3.030 -21.707 1.00 98.44 100 VAL A O 1
ATOM 800 N N . THR A 1 101 ? 15.035 4.801 -20.757 1.00 98.06 101 THR A N 1
ATOM 801 C CA . THR A 1 101 ? 16.004 4.979 -21.851 1.00 98.06 101 THR A CA 1
ATOM 802 C C . THR A 1 101 ? 17.079 3.890 -21.821 1.00 98.06 101 THR A C 1
ATOM 804 O O . THR A 1 101 ? 17.336 3.276 -20.784 1.00 98.06 101 THR A O 1
ATOM 807 N N . ARG A 1 102 ? 17.794 3.684 -22.935 1.00 96.69 102 ARG A N 1
ATOM 808 C CA . ARG A 1 102 ? 18.955 2.768 -22.967 1.00 96.69 102 ARG A CA 1
ATOM 809 C C . ARG A 1 102 ? 19.992 3.063 -21.871 1.00 96.69 102 ARG A C 1
ATOM 811 O O . ARG A 1 102 ? 20.487 2.135 -21.241 1.00 96.69 102 ARG A O 1
ATOM 818 N N . SER A 1 103 ? 20.304 4.337 -21.608 1.00 97.12 103 SER A N 1
ATOM 819 C CA . SER A 1 103 ? 21.276 4.717 -20.568 1.00 97.12 103 SER A CA 1
ATOM 820 C C . SER A 1 103 ? 20.765 4.424 -19.158 1.00 97.12 103 SER A C 1
ATOM 822 O O . SER A 1 103 ? 21.517 3.944 -18.311 1.00 97.12 103 SER A O 1
ATOM 824 N N . GLN A 1 104 ? 19.476 4.661 -18.916 1.00 98.00 104 GLN A N 1
ATOM 825 C CA . GLN A 1 104 ? 18.806 4.315 -17.668 1.00 98.00 104 GLN A CA 1
ATOM 826 C C . GLN A 1 104 ? 18.790 2.799 -17.436 1.00 98.00 104 GLN A C 1
ATOM 828 O O . GLN A 1 104 ? 19.144 2.335 -16.354 1.00 98.00 104 GLN A O 1
ATOM 833 N N . PHE A 1 105 ? 18.459 2.025 -18.469 1.00 98.31 105 PHE A N 1
ATOM 834 C CA . PHE A 1 105 ? 18.487 0.566 -18.435 1.00 98.31 105 PHE A CA 1
ATOM 835 C C . PHE A 1 105 ? 19.893 0.034 -18.146 1.00 98.31 105 PHE A C 1
ATOM 837 O O . PHE A 1 105 ? 20.063 -0.770 -17.230 1.00 98.31 105 PHE A O 1
ATOM 844 N N . ALA A 1 106 ? 20.917 0.531 -18.845 1.00 97.62 106 ALA A N 1
ATOM 845 C CA . ALA A 1 106 ? 22.304 0.134 -18.615 1.00 97.62 106 ALA A CA 1
ATOM 846 C C . ALA A 1 106 ? 22.779 0.462 -17.191 1.00 97.62 106 ALA A C 1
ATOM 848 O O . ALA A 1 106 ? 23.466 -0.347 -16.564 1.00 97.62 106 ALA A O 1
ATOM 849 N N . ALA A 1 107 ? 22.367 1.605 -16.633 1.00 97.50 107 ALA A N 1
ATOM 850 C CA . ALA A 1 107 ? 22.750 2.004 -15.281 1.00 97.50 107 ALA A CA 1
ATOM 851 C C . ALA A 1 107 ? 22.285 1.000 -14.209 1.00 97.50 107 ALA A C 1
ATOM 853 O O . ALA A 1 107 ? 23.056 0.697 -13.288 1.00 97.50 107 ALA A O 1
ATOM 854 N N . ILE A 1 108 ? 21.060 0.476 -14.344 1.00 97.75 108 ILE A N 1
ATOM 855 C CA . ILE A 1 108 ? 20.436 -0.413 -13.351 1.00 97.75 108 ILE A CA 1
ATOM 856 C C . ILE A 1 108 ? 20.536 -1.903 -13.690 1.00 97.75 108 ILE A C 1
ATOM 858 O O . ILE A 1 108 ? 20.357 -2.709 -12.791 1.00 97.75 108 ILE A O 1
ATOM 862 N N . THR A 1 109 ? 20.857 -2.291 -14.928 1.00 97.94 109 THR A N 1
ATOM 863 C CA . THR A 1 109 ? 21.005 -3.713 -15.323 1.00 97.94 109 THR A CA 1
ATOM 864 C C . THR A 1 109 ? 22.436 -4.128 -15.647 1.00 97.94 109 THR A C 1
ATOM 866 O O . THR A 1 109 ? 22.731 -5.318 -15.717 1.00 97.94 109 THR A O 1
ATOM 869 N N . LYS A 1 110 ? 23.327 -3.150 -15.864 1.00 97.06 110 LYS A N 1
ATOM 870 C CA . LYS A 1 110 ? 24.689 -3.333 -16.397 1.00 97.06 110 LYS A CA 1
ATOM 871 C C . LYS A 1 110 ? 24.737 -3.906 -17.821 1.00 97.06 110 LYS A C 1
ATOM 873 O O . LYS A 1 110 ? 25.789 -4.359 -18.257 1.00 97.06 110 LYS A O 1
ATOM 878 N N . GLN A 1 111 ? 23.628 -3.848 -18.563 1.00 97.19 111 GLN A N 1
ATOM 879 C CA . GLN A 1 111 ? 23.542 -4.292 -19.956 1.00 97.19 111 GLN A CA 1
ATOM 880 C C . GLN A 1 111 ? 23.353 -3.099 -20.900 1.00 97.19 111 GLN A C 1
ATOM 882 O O . GLN A 1 111 ? 22.447 -2.289 -20.725 1.00 97.19 111 GLN A O 1
ATOM 887 N N . ASN A 1 112 ? 24.201 -2.993 -21.926 1.00 94.94 112 ASN A N 1
ATOM 888 C CA . ASN A 1 112 ? 24.212 -1.843 -22.845 1.00 94.94 112 ASN A CA 1
ATOM 889 C C . ASN A 1 112 ? 23.142 -1.908 -23.947 1.00 94.94 112 ASN A C 1
ATOM 891 O O . ASN A 1 112 ? 22.933 -0.933 -24.669 1.00 94.94 112 ASN A O 1
ATOM 895 N N . VAL A 1 113 ? 22.482 -3.055 -24.096 1.00 95.31 113 VAL A N 1
ATOM 896 C CA . VAL A 1 113 ? 21.447 -3.306 -25.101 1.00 95.31 113 VAL A CA 1
ATOM 897 C C . VAL A 1 113 ? 20.231 -3.919 -24.427 1.00 95.31 113 VAL A C 1
ATOM 899 O O . VAL A 1 113 ? 20.373 -4.651 -23.449 1.00 95.31 113 VAL A O 1
ATOM 902 N N . PHE A 1 114 ? 19.041 -3.638 -24.954 1.00 97.88 114 PHE A N 1
ATOM 903 C CA . PHE A 1 114 ? 17.840 -4.354 -24.544 1.00 97.88 114 PHE A CA 1
ATOM 904 C C . PHE A 1 114 ? 17.925 -5.801 -25.054 1.00 97.88 114 PHE A C 1
ATOM 906 O O . PHE A 1 114 ? 18.108 -5.988 -26.262 1.00 97.88 114 PHE A O 1
ATOM 913 N N . PRO A 1 115 ? 17.797 -6.818 -24.182 1.00 97.94 115 PRO A N 1
ATOM 914 C CA . PRO A 1 115 ? 17.676 -8.206 -24.611 1.00 97.94 115 PRO A CA 1
ATOM 915 C C . PRO A 1 115 ? 16.517 -8.420 -25.587 1.00 97.94 115 PRO A C 1
ATOM 917 O O . PRO A 1 115 ? 15.524 -7.692 -25.555 1.00 97.94 115 PRO A O 1
ATOM 920 N N . ASP A 1 116 ? 16.612 -9.460 -26.416 1.00 98.00 116 ASP A N 1
ATOM 921 C CA . ASP A 1 116 ? 15.631 -9.726 -27.475 1.00 98.00 116 ASP A CA 1
ATOM 922 C C . ASP A 1 116 ? 14.196 -9.868 -26.954 1.00 98.00 116 ASP A C 1
ATOM 924 O O . ASP A 1 116 ? 13.270 -9.340 -27.569 1.00 98.00 116 ASP A O 1
ATOM 928 N N . TYR A 1 117 ? 14.006 -10.489 -25.786 1.00 97.88 117 TYR A N 1
ATOM 929 C CA . TYR A 1 117 ? 12.684 -10.651 -25.172 1.00 97.88 117 TYR A CA 1
ATOM 930 C C . TYR A 1 117 ? 12.024 -9.319 -24.765 1.00 97.88 117 TYR A C 1
ATOM 932 O O . TYR A 1 117 ? 10.802 -9.261 -24.649 1.00 97.88 117 TYR A O 1
ATOM 940 N N . LEU A 1 118 ? 12.790 -8.230 -24.613 1.00 98.19 118 LEU A N 1
ATOM 941 C CA . LEU A 1 118 ? 12.255 -6.896 -24.314 1.00 98.19 118 LEU A CA 1
ATOM 942 C C . LEU A 1 118 ? 11.883 -6.094 -25.563 1.00 98.19 118 LEU A C 1
ATOM 944 O O . LEU A 1 118 ? 11.183 -5.091 -25.437 1.00 98.19 118 LEU A O 1
ATOM 948 N N . LYS A 1 119 ? 12.313 -6.506 -26.766 1.00 96.38 119 LYS A N 1
ATOM 949 C CA . LYS A 1 119 ? 12.115 -5.723 -28.003 1.00 96.38 119 LYS A CA 1
ATOM 950 C C . LYS A 1 119 ? 10.648 -5.398 -28.282 1.00 96.38 119 LYS A C 1
ATOM 952 O O . LYS A 1 119 ? 10.359 -4.314 -28.774 1.00 96.38 119 LYS A O 1
ATOM 957 N N . LYS A 1 120 ? 9.722 -6.279 -27.891 1.00 96.44 120 LYS A N 1
ATOM 958 C CA . LYS A 1 120 ? 8.265 -6.067 -28.000 1.00 96.44 120 LYS A CA 1
ATOM 959 C C . LYS A 1 120 ? 7.734 -4.860 -27.212 1.00 96.44 120 LYS A C 1
ATOM 961 O O . LYS A 1 120 ? 6.638 -4.390 -27.494 1.00 96.44 120 LYS A O 1
ATOM 966 N N . TYR A 1 121 ? 8.498 -4.355 -26.244 1.00 96.94 121 TYR A N 1
ATOM 967 C CA . TYR A 1 121 ? 8.157 -3.181 -25.438 1.00 96.94 121 TYR A CA 1
ATOM 968 C C . TYR A 1 121 ? 8.990 -1.942 -25.798 1.00 96.94 121 TYR A C 1
ATOM 970 O O . TYR A 1 121 ? 8.845 -0.900 -25.156 1.00 96.94 121 TYR A O 1
ATOM 978 N N . VAL A 1 122 ? 9.890 -2.039 -26.782 1.00 97.56 122 VAL A N 1
ATOM 979 C CA . VAL A 1 122 ? 10.753 -0.927 -27.194 1.00 97.56 122 VAL A CA 1
ATOM 980 C C . VAL A 1 122 ? 10.030 -0.062 -28.221 1.00 97.56 122 VAL A C 1
ATOM 982 O O . VAL A 1 122 ? 9.496 -0.559 -29.208 1.00 97.56 122 VAL A O 1
ATOM 985 N N . VAL A 1 123 ? 10.046 1.251 -28.004 1.00 96.31 123 VAL A N 1
ATOM 986 C CA . VAL A 1 123 ? 9.505 2.257 -28.923 1.00 96.31 123 VAL A CA 1
ATOM 987 C C . VAL A 1 123 ? 10.628 3.144 -29.454 1.00 96.31 123 VAL A C 1
ATOM 989 O O . VAL A 1 123 ? 11.555 3.506 -28.719 1.00 96.31 123 VAL A O 1
ATOM 992 N N . ASN A 1 124 ? 10.553 3.493 -30.743 1.00 91.88 124 ASN A N 1
ATOM 993 C CA . ASN A 1 124 ? 11.542 4.326 -31.444 1.00 91.88 124 ASN A CA 1
ATOM 994 C C . ASN A 1 124 ? 12.996 3.854 -31.223 1.00 91.88 124 ASN A C 1
ATOM 996 O O . ASN A 1 124 ? 13.896 4.672 -31.018 1.00 91.88 124 ASN A O 1
ATOM 1000 N N . ASP A 1 125 ? 13.193 2.535 -31.132 1.00 87.31 125 ASP A N 1
ATOM 1001 C CA . ASP A 1 125 ? 14.457 1.828 -30.876 1.00 87.31 125 ASP A CA 1
ATOM 1002 C C . ASP A 1 125 ? 15.233 2.218 -29.602 1.00 87.31 125 ASP A C 1
ATOM 1004 O O . ASP A 1 125 ? 16.287 1.648 -29.320 1.00 87.31 125 ASP A O 1
ATOM 1008 N N . SER A 1 126 ? 14.760 3.162 -28.792 1.00 92.81 126 SER A N 1
ATOM 1009 C CA . SER A 1 126 ? 15.588 3.845 -27.782 1.00 92.81 126 SER A CA 1
ATOM 1010 C C . SER A 1 126 ? 14.980 3.882 -26.383 1.00 92.81 126 SER A C 1
ATOM 1012 O O . SER A 1 126 ? 15.713 4.104 -25.411 1.00 92.81 126 SER A O 1
ATOM 1014 N N . VAL A 1 127 ? 13.677 3.620 -26.265 1.00 97.94 127 VAL A N 1
ATOM 1015 C CA . VAL A 1 127 ? 12.940 3.673 -25.001 1.00 97.94 127 VAL A CA 1
ATOM 1016 C C . VAL A 1 127 ? 12.202 2.362 -24.781 1.00 97.94 127 VAL A C 1
ATOM 1018 O O . VAL A 1 127 ? 11.433 1.929 -25.631 1.00 97.94 127 VAL A O 1
ATOM 1021 N N . LEU A 1 128 ? 12.427 1.743 -23.627 1.00 98.56 128 LEU A N 1
ATOM 1022 C CA . LEU A 1 128 ? 11.693 0.576 -23.159 1.00 98.56 128 LEU A CA 1
ATOM 1023 C C . LEU A 1 128 ? 10.481 1.027 -22.336 1.00 98.56 128 LEU A C 1
ATOM 1025 O O . LEU A 1 128 ? 10.643 1.731 -21.341 1.00 98.56 128 LEU A O 1
ATOM 1029 N N . ASN A 1 129 ? 9.280 0.603 -22.720 1.00 98.38 129 ASN A N 1
ATOM 1030 C CA . ASN A 1 129 ? 8.052 0.859 -21.969 1.00 98.38 129 ASN A CA 1
ATOM 1031 C C . ASN A 1 129 ? 7.771 -0.280 -20.980 1.00 98.38 129 ASN A C 1
ATOM 1033 O O . ASN A 1 129 ? 7.206 -1.308 -21.348 1.00 98.38 129 ASN A O 1
ATOM 1037 N N . VAL A 1 130 ? 8.129 -0.085 -19.709 1.00 98.31 130 VAL A N 1
ATOM 1038 C CA . VAL A 1 130 ? 7.936 -1.095 -18.654 1.00 98.31 130 VAL A CA 1
ATOM 1039 C C . VAL A 1 130 ? 6.571 -0.901 -17.994 1.00 98.31 130 VAL A C 1
ATOM 1041 O O . VAL A 1 130 ? 6.360 0.098 -17.309 1.00 98.31 130 VAL A O 1
ATOM 1044 N N . PHE A 1 131 ? 5.633 -1.834 -18.173 1.00 97.88 131 PHE A N 1
ATOM 1045 C CA . PHE A 1 131 ? 4.272 -1.764 -17.608 1.00 97.88 131 PHE A CA 1
ATOM 1046 C C . PHE A 1 131 ? 4.226 -2.119 -16.111 1.00 97.88 131 PHE A C 1
ATOM 1048 O O . PHE A 1 131 ? 3.616 -3.094 -15.687 1.00 97.88 131 PHE A O 1
ATOM 1055 N N . ALA A 1 132 ? 4.891 -1.294 -15.305 1.00 97.62 132 ALA A N 1
ATOM 1056 C CA . ALA A 1 132 ? 5.009 -1.453 -13.859 1.00 97.62 132 ALA A CA 1
ATOM 1057 C C . ALA A 1 132 ? 4.031 -0.566 -13.065 1.00 97.62 132 ALA A C 1
ATOM 1059 O O . ALA A 1 132 ? 4.146 -0.455 -11.847 1.00 97.62 132 ALA A O 1
ATOM 1060 N N . ASN A 1 133 ? 3.077 0.096 -13.724 1.00 98.62 133 ASN A N 1
ATOM 1061 C CA . ASN A 1 133 ? 2.102 0.950 -13.051 1.00 98.62 133 ASN A CA 1
ATOM 1062 C C . ASN A 1 133 ? 0.683 0.482 -13.330 1.00 98.62 133 ASN A C 1
ATOM 1064 O O . ASN A 1 133 ? 0.350 0.134 -14.467 1.00 98.62 133 ASN A O 1
ATOM 1068 N N . GLY A 1 134 ? -0.177 0.613 -12.326 1.00 98.31 134 GLY A N 1
ATOM 1069 C CA . GLY A 1 134 ? -1.594 0.398 -12.529 1.00 98.31 134 GLY A CA 1
ATOM 1070 C C . GLY A 1 134 ? -2.478 0.919 -11.413 1.00 98.31 134 GLY A C 1
ATOM 1071 O O . GLY A 1 134 ? -2.029 1.335 -10.343 1.00 98.31 134 GLY A O 1
ATOM 1072 N N . GLU A 1 135 ? -3.767 0.924 -11.713 1.00 98.69 135 GLU A N 1
ATOM 1073 C CA . GLU A 1 135 ? -4.832 1.323 -10.810 1.00 98.69 135 GLU A CA 1
ATOM 1074 C C . GLU A 1 135 ? -5.930 0.260 -10.829 1.00 98.69 135 GLU A C 1
ATOM 1076 O O . GLU A 1 135 ? -6.412 -0.116 -11.898 1.00 98.69 135 GLU A O 1
ATOM 1081 N N . ILE A 1 136 ? -6.348 -0.171 -9.639 1.00 98.69 136 ILE A N 1
ATOM 1082 C CA . ILE A 1 136 ? -7.415 -1.147 -9.424 1.00 98.69 136 ILE A CA 1
ATOM 1083 C C . ILE A 1 136 ? -8.551 -0.454 -8.673 1.00 98.69 136 ILE A C 1
ATOM 1085 O O . ILE A 1 136 ? -8.364 -0.003 -7.542 1.00 98.69 136 ILE A O 1
ATOM 1089 N N . ASN A 1 137 ? -9.736 -0.397 -9.281 1.00 98.75 137 ASN A N 1
ATOM 1090 C CA . ASN A 1 137 ? -10.960 0.080 -8.641 1.00 98.75 137 ASN A CA 1
ATOM 1091 C C . ASN A 1 137 ? -11.954 -1.078 -8.555 1.00 98.75 137 ASN A C 1
ATOM 1093 O O . ASN A 1 137 ? -12.351 -1.649 -9.576 1.00 98.75 137 ASN A O 1
ATOM 1097 N N . TYR A 1 138 ? -12.366 -1.423 -7.342 1.00 98.81 138 TYR A N 1
ATOM 1098 C CA . TYR A 1 138 ? -13.251 -2.556 -7.089 1.00 98.81 138 TYR A CA 1
ATOM 1099 C C . TYR A 1 138 ? -14.073 -2.332 -5.822 1.00 98.81 138 TYR A C 1
ATOM 1101 O O . TYR A 1 138 ? -13.817 -1.416 -5.037 1.00 98.81 138 TYR A O 1
ATOM 1109 N N . LYS A 1 139 ? -15.068 -3.187 -5.610 1.00 98.81 139 LYS A N 1
ATOM 1110 C CA . LYS A 1 139 ? -15.786 -3.311 -4.349 1.00 98.81 139 LYS A CA 1
ATOM 1111 C C . LYS A 1 139 ? -15.325 -4.548 -3.605 1.00 98.81 139 LYS A C 1
ATOM 1113 O O . LYS A 1 139 ? -15.293 -5.628 -4.188 1.00 98.81 139 LYS A O 1
ATOM 1118 N N . LEU A 1 140 ? -15.073 -4.391 -2.310 1.00 98.69 140 LEU A N 1
ATOM 1119 C CA . LEU A 1 140 ? -14.923 -5.487 -1.360 1.00 98.69 140 LEU A CA 1
ATOM 1120 C C . LEU A 1 140 ? -16.080 -5.423 -0.364 1.00 98.69 140 LEU A C 1
ATOM 1122 O O . LEU A 1 140 ? -16.187 -4.465 0.401 1.00 98.69 140 LEU A O 1
ATOM 1126 N N . ARG A 1 141 ? -16.990 -6.402 -0.407 1.00 98.31 141 ARG A N 1
ATOM 1127 C CA . ARG A 1 141 ? -18.224 -6.435 0.406 1.00 98.31 141 ARG A CA 1
ATOM 1128 C C . ARG A 1 141 ? -19.045 -5.151 0.288 1.00 98.31 141 ARG A C 1
ATOM 1130 O O . ARG A 1 141 ? -19.542 -4.601 1.267 1.00 98.31 141 ARG A O 1
ATOM 1137 N N . GLY A 1 142 ? -19.137 -4.642 -0.938 1.00 98.19 142 GLY A N 1
ATOM 1138 C CA . GLY A 1 142 ? -19.842 -3.404 -1.262 1.00 98.19 142 GLY A CA 1
ATOM 1139 C C . GLY A 1 142 ? -19.059 -2.113 -0.995 1.00 98.19 142 GLY A C 1
ATOM 1140 O O . GLY A 1 142 ? -19.491 -1.068 -1.475 1.00 98.19 142 GLY A O 1
ATOM 1141 N N . ILE A 1 143 ? -17.914 -2.159 -0.306 1.00 98.69 143 ILE A N 1
ATOM 1142 C CA . ILE A 1 143 ? -17.072 -0.985 -0.031 1.00 98.69 143 ILE A CA 1
ATOM 1143 C C . ILE A 1 143 ? -16.205 -0.674 -1.248 1.00 98.69 143 ILE A C 1
ATOM 1145 O O . ILE A 1 143 ? -15.472 -1.548 -1.699 1.00 98.69 143 ILE A O 1
ATOM 1149 N N . ASN A 1 144 ? -16.267 0.552 -1.772 1.00 98.88 144 ASN A N 1
ATOM 1150 C CA . ASN A 1 144 ? -15.456 0.968 -2.919 1.00 98.88 144 ASN A CA 1
ATOM 1151 C C . ASN A 1 144 ? -14.012 1.235 -2.479 1.00 98.88 144 ASN A C 1
ATOM 1153 O O . ASN A 1 144 ? -13.773 2.054 -1.586 1.00 98.88 144 ASN A O 1
ATOM 1157 N N . ILE A 1 145 ? -13.072 0.563 -3.141 1.00 98.88 145 ILE A N 1
ATOM 1158 C CA . ILE A 1 145 ? -11.637 0.608 -2.870 1.00 98.88 145 ILE A CA 1
ATOM 1159 C C . ILE A 1 145 ? -10.903 0.991 -4.153 1.00 98.88 145 ILE A C 1
ATOM 1161 O O . ILE A 1 145 ? -11.189 0.454 -5.227 1.00 98.88 145 ILE A O 1
ATOM 1165 N N . LYS A 1 146 ? -9.933 1.895 -4.018 1.00 98.88 146 LYS A N 1
ATOM 1166 C CA . LYS A 1 146 ? -9.013 2.296 -5.079 1.00 98.88 146 LYS A CA 1
ATOM 1167 C C . LYS A 1 146 ? -7.575 2.068 -4.650 1.00 98.88 146 LYS A C 1
ATOM 1169 O O . LYS A 1 146 ? -7.145 2.573 -3.617 1.00 98.88 146 LYS A O 1
ATOM 1174 N N . LEU A 1 147 ? -6.829 1.334 -5.461 1.00 98.81 147 LEU A N 1
ATOM 1175 C CA . LEU A 1 147 ? -5.422 1.034 -5.218 1.00 98.81 147 LEU A CA 1
ATOM 1176 C C . LEU A 1 147 ? -4.605 1.498 -6.416 1.00 98.81 147 LEU A C 1
ATOM 1178 O O . LEU A 1 147 ? -4.972 1.205 -7.552 1.00 98.81 147 LEU A O 1
ATOM 1182 N N . ILE A 1 148 ? -3.512 2.211 -6.166 1.00 98.69 148 ILE A N 1
ATOM 1183 C CA . ILE A 1 148 ? -2.618 2.727 -7.200 1.00 98.69 148 ILE A CA 1
ATOM 1184 C C . ILE A 1 148 ? -1.190 2.301 -6.878 1.00 98.69 148 ILE A C 1
ATOM 1186 O O . ILE A 1 148 ? -0.660 2.592 -5.807 1.00 98.69 148 ILE A O 1
ATOM 1190 N N . VAL A 1 149 ? -0.546 1.652 -7.837 1.00 98.25 149 VAL A N 1
ATOM 1191 C CA . VAL A 1 149 ? 0.872 1.307 -7.781 1.00 98.25 149 VAL A CA 1
ATOM 1192 C C . VAL A 1 149 ? 1.603 2.041 -8.893 1.00 98.25 149 VAL A C 1
ATOM 1194 O O . VAL A 1 149 ? 1.167 2.042 -10.047 1.00 98.25 149 VAL A O 1
ATOM 1197 N N . LYS A 1 150 ? 2.710 2.692 -8.536 1.00 98.44 150 LYS A N 1
ATOM 1198 C CA . LYS A 1 150 ? 3.570 3.406 -9.478 1.00 98.44 150 LYS A CA 1
ATOM 1199 C C . LYS A 1 150 ? 5.019 2.991 -9.298 1.00 98.44 150 LYS A C 1
ATOM 1201 O O . LYS A 1 150 ? 5.504 2.879 -8.176 1.00 98.44 150 LYS A O 1
ATOM 1206 N N . TRP A 1 151 ? 5.718 2.879 -10.414 1.00 98.38 151 TRP A N 1
ATOM 1207 C CA . TRP A 1 151 ? 7.158 2.715 -10.487 1.00 98.38 151 TRP A CA 1
ATOM 1208 C C . TRP A 1 151 ? 7.744 3.833 -11.339 1.00 98.38 151 TRP A C 1
ATOM 1210 O O . TRP A 1 151 ? 7.705 3.779 -12.562 1.00 98.38 151 TRP A O 1
ATOM 1220 N N . GLY A 1 152 ? 8.300 4.866 -10.714 1.00 97.75 152 GLY A N 1
ATOM 1221 C CA . GLY A 1 152 ? 9.117 5.847 -11.422 1.00 97.75 152 GLY A CA 1
ATOM 1222 C C . GLY A 1 152 ? 10.502 5.286 -11.755 1.00 97.75 152 GLY A C 1
ATOM 1223 O O . GLY A 1 152 ? 10.937 4.272 -11.209 1.00 97.75 152 GLY A O 1
ATOM 1224 N N . TYR A 1 153 ? 11.262 5.973 -12.611 1.00 97.81 153 TYR A N 1
ATOM 1225 C CA . TYR A 1 153 ? 12.661 5.587 -12.813 1.00 97.81 153 TYR A CA 1
ATOM 1226 C C . TYR A 1 153 ? 13.522 5.913 -11.583 1.00 97.81 153 TYR A C 1
ATOM 1228 O O . TYR A 1 153 ? 14.172 5.026 -11.040 1.00 97.81 153 TYR A O 1
ATOM 1236 N N . ARG A 1 154 ? 13.515 7.170 -11.120 1.00 95.94 154 ARG A N 1
ATOM 1237 C CA . ARG A 1 154 ? 14.322 7.655 -9.988 1.00 95.94 154 ARG A CA 1
ATOM 1238 C C . ARG A 1 154 ? 13.526 8.675 -9.175 1.00 95.94 154 ARG A C 1
ATOM 1240 O O . ARG A 1 154 ? 12.845 9.510 -9.766 1.00 95.94 154 ARG A O 1
ATOM 1247 N N . ALA A 1 155 ? 13.629 8.606 -7.850 1.00 93.62 155 ALA A N 1
ATOM 1248 C CA . ALA A 1 155 ? 13.018 9.591 -6.964 1.00 93.62 155 ALA A CA 1
ATOM 1249 C C . ALA A 1 155 ? 13.665 10.976 -7.150 1.00 93.62 155 ALA A C 1
ATOM 1251 O O . ALA A 1 155 ? 14.853 11.046 -7.490 1.00 93.62 155 ALA A O 1
ATOM 1252 N N . PRO A 1 156 ? 12.932 12.075 -6.898 1.00 89.12 156 PRO A N 1
ATOM 1253 C CA . PRO A 1 156 ? 13.542 13.389 -6.721 1.00 89.12 156 PRO A CA 1
ATOM 1254 C C . PRO A 1 156 ? 14.684 13.352 -5.695 1.00 89.12 156 PRO A C 1
ATOM 1256 O O 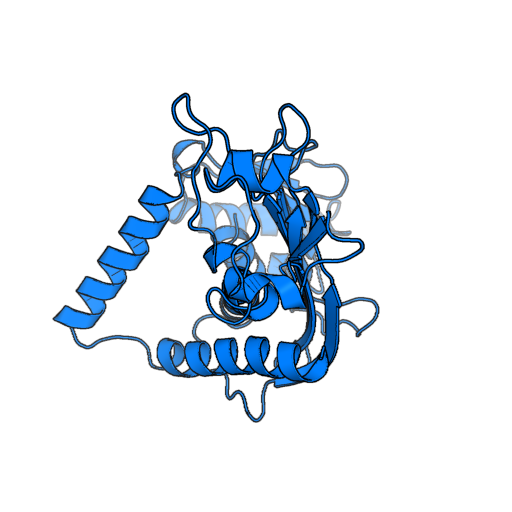. PRO A 1 156 ? 14.710 12.502 -4.803 1.00 89.12 156 PRO A O 1
ATOM 1259 N N . GLU A 1 157 ? 15.641 14.270 -5.810 1.00 85.81 157 GLU A N 1
ATOM 1260 C CA . GLU A 1 157 ? 16.760 14.340 -4.868 1.00 85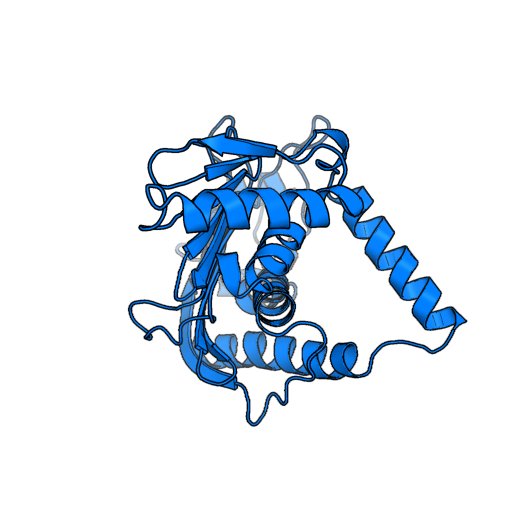.81 157 GLU A CA 1
ATOM 1261 C C . GLU A 1 157 ? 16.260 14.535 -3.427 1.00 85.81 157 GLU A C 1
ATOM 1263 O O . GLU A 1 157 ? 15.365 15.337 -3.168 1.00 85.81 157 GLU A O 1
ATOM 1268 N N . GLY A 1 158 ? 16.797 13.748 -2.490 1.00 81.94 158 GLY A N 1
ATOM 1269 C CA . GLY A 1 158 ? 16.354 13.744 -1.091 1.00 81.94 158 GLY A CA 1
ATOM 1270 C C . GLY A 1 158 ? 14.993 13.078 -0.838 1.00 81.94 158 GLY A C 1
ATOM 1271 O O . GLY A 1 158 ? 14.571 12.993 0.316 1.00 81.94 158 GLY A O 1
ATOM 1272 N N . ALA A 1 159 ? 14.312 12.580 -1.874 1.00 86.94 159 ALA A N 1
ATOM 1273 C CA . ALA A 1 159 ? 13.078 11.811 -1.754 1.00 86.94 159 ALA A CA 1
ATOM 1274 C C . ALA A 1 159 ? 13.331 10.300 -1.863 1.00 86.94 159 ALA A C 1
ATOM 1276 O O . ALA A 1 159 ? 14.362 9.840 -2.359 1.00 86.94 159 ALA A O 1
ATOM 1277 N N . GLY A 1 160 ? 12.363 9.520 -1.392 1.00 89.12 160 GLY A N 1
ATOM 1278 C CA . GLY A 1 160 ? 12.350 8.067 -1.518 1.00 89.12 160 GLY A CA 1
ATOM 1279 C C . GLY A 1 160 ? 10.993 7.569 -1.991 1.00 89.12 160 GLY A C 1
ATOM 1280 O O . GLY A 1 160 ? 10.189 8.332 -2.527 1.00 89.12 160 GLY A O 1
ATOM 1281 N N . ASP A 1 161 ? 10.742 6.282 -1.773 1.00 93.31 161 ASP A N 1
ATOM 1282 C CA . ASP A 1 161 ? 9.424 5.692 -1.992 1.00 93.31 161 ASP A CA 1
ATOM 1283 C C . ASP A 1 161 ? 8.372 6.422 -1.132 1.00 93.31 161 ASP A C 1
ATOM 1285 O O . ASP A 1 161 ? 8.632 6.779 0.026 1.00 93.31 161 ASP A O 1
ATOM 1289 N N . THR A 1 162 ? 7.180 6.629 -1.691 1.00 95.81 162 THR A N 1
ATOM 1290 C CA . THR A 1 162 ? 6.067 7.305 -1.011 1.00 95.81 162 THR A CA 1
ATOM 1291 C C . THR A 1 162 ? 4.902 6.356 -0.807 1.00 95.81 162 THR A C 1
ATOM 1293 O O . THR A 1 162 ? 4.670 5.448 -1.607 1.00 95.81 162 THR A O 1
ATOM 1296 N N . HIS A 1 163 ? 4.136 6.596 0.251 1.00 96.94 163 HIS A N 1
ATOM 1297 C CA . HIS A 1 163 ? 2.943 5.823 0.559 1.00 96.94 163 HIS A CA 1
ATOM 1298 C C . HIS A 1 163 ? 1.833 6.729 1.081 1.00 96.94 163 HIS A C 1
ATOM 1300 O O . HIS A 1 163 ? 2.039 7.556 1.972 1.00 96.94 163 HIS A O 1
ATOM 1306 N N . TYR A 1 164 ? 0.643 6.537 0.537 1.00 98.44 164 TYR A N 1
ATOM 1307 C CA . TYR A 1 164 ? -0.580 7.175 0.979 1.00 98.44 164 TYR A CA 1
ATOM 1308 C C . TYR A 1 164 ? -1.634 6.102 1.224 1.00 98.44 164 TYR A C 1
ATOM 1310 O O . TYR A 1 164 ? -1.774 5.167 0.438 1.00 98.44 164 TYR A O 1
ATOM 1318 N N . SER A 1 165 ? -2.383 6.242 2.309 1.00 98.56 165 SER A N 1
ATOM 1319 C CA . SER A 1 165 ? -3.544 5.401 2.588 1.00 98.56 165 SER A CA 1
ATOM 1320 C C . SER A 1 165 ? -4.587 6.226 3.320 1.00 98.56 165 SER A C 1
ATOM 1322 O O . SER A 1 165 ? -4.264 6.923 4.278 1.00 98.56 165 SER A O 1
ATOM 13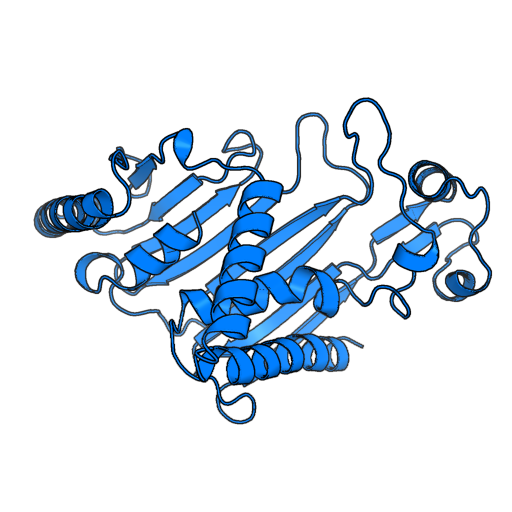24 N N . VAL A 1 166 ? -5.845 6.133 2.916 1.00 98.81 166 VAL A N 1
ATOM 1325 C CA . VAL A 1 166 ? -6.967 6.706 3.655 1.00 98.81 166 VAL A CA 1
ATOM 1326 C C . VAL A 1 166 ? -8.070 5.677 3.815 1.00 98.81 166 VAL A C 1
ATOM 1328 O O . VAL A 1 166 ? -8.402 4.952 2.884 1.00 98.81 166 VAL A O 1
ATOM 1331 N N . MET A 1 167 ? -8.643 5.634 5.015 1.00 98.88 167 MET A N 1
ATOM 1332 C CA . MET A 1 167 ? -9.878 4.917 5.311 1.00 98.88 167 MET A CA 1
ATOM 1333 C C . MET A 1 167 ? -10.903 5.927 5.821 1.00 98.88 167 MET A C 1
ATOM 1335 O O . MET A 1 167 ? -10.648 6.608 6.818 1.00 98.88 167 MET A O 1
ATOM 1339 N N . HIS A 1 168 ? -12.054 6.026 5.161 1.00 98.81 168 HIS A N 1
ATOM 1340 C CA . HIS A 1 168 ? -13.131 6.937 5.540 1.00 98.81 168 HIS A CA 1
ATOM 1341 C C . HIS A 1 168 ? -14.143 6.238 6.446 1.00 98.81 168 HIS A C 1
ATOM 1343 O O . HIS A 1 168 ? -14.906 5.372 6.018 1.00 98.81 168 HIS A O 1
ATOM 1349 N N . GLY A 1 169 ? -14.163 6.632 7.715 1.00 98.75 169 GLY A N 1
ATOM 1350 C CA . GLY A 1 169 ? -15.174 6.232 8.682 1.00 98.75 169 GLY A CA 1
ATOM 1351 C C . GLY A 1 169 ? -16.292 7.267 8.783 1.00 98.75 169 GLY A C 1
ATOM 1352 O O . GLY A 1 169 ? -16.152 8.418 8.369 1.00 98.75 169 GLY A O 1
ATOM 1353 N N . THR A 1 170 ? -17.434 6.893 9.351 1.00 98.56 170 THR A N 1
ATOM 1354 C CA . THR A 1 170 ? -18.559 7.825 9.551 1.00 98.56 170 THR A CA 1
ATOM 1355 C C . THR A 1 170 ? -18.256 8.946 10.551 1.00 98.56 170 THR A C 1
ATOM 1357 O O . THR A 1 170 ? -19.004 9.917 10.598 1.00 98.56 170 THR A O 1
ATOM 1360 N N . LYS A 1 171 ? -17.199 8.823 11.368 1.00 98.56 171 LYS A N 1
ATOM 1361 C CA . LYS A 1 171 ? -16.788 9.851 12.344 1.00 98.56 171 LYS A CA 1
ATOM 1362 C C . LYS A 1 171 ? -15.424 10.469 12.058 1.00 98.56 171 LYS A C 1
ATOM 1364 O O . LYS A 1 171 ? -15.206 11.627 12.405 1.00 98.56 171 LYS A O 1
ATOM 1369 N N . ALA A 1 172 ? -14.510 9.719 11.455 1.00 98.69 172 ALA A N 1
ATOM 1370 C CA . ALA A 1 172 ? -13.161 10.183 11.170 1.00 98.69 172 ALA A CA 1
ATOM 1371 C C . ALA A 1 172 ? -12.596 9.486 9.933 1.00 98.69 172 ALA A C 1
ATOM 1373 O O . ALA A 1 172 ? -12.938 8.342 9.643 1.00 98.69 172 ALA A O 1
ATOM 1374 N N . SER A 1 173 ? -11.689 10.167 9.244 1.00 98.88 173 SER A N 1
ATOM 1375 C CA . SER A 1 173 ? -10.810 9.564 8.248 1.00 98.88 173 SER A CA 1
ATOM 1376 C C . SER A 1 173 ? -9.457 9.275 8.887 1.00 98.88 173 SER A C 1
ATOM 1378 O O . SER A 1 173 ? -8.906 10.121 9.593 1.00 98.88 173 SER A O 1
ATOM 1380 N N . LEU A 1 174 ? -8.923 8.082 8.648 1.00 98.81 174 LEU A N 1
ATOM 1381 C CA . LEU A 1 174 ? -7.601 7.682 9.124 1.00 98.81 174 LEU A CA 1
ATOM 1382 C C . LEU A 1 174 ? -6.636 7.744 7.950 1.00 98.81 174 LEU A C 1
ATOM 1384 O O . LEU A 1 174 ? -6.776 6.958 7.014 1.00 98.81 174 LEU A O 1
ATOM 1388 N N . VAL A 1 175 ? -5.691 8.680 7.993 1.00 98.81 175 VAL A N 1
ATOM 1389 C CA . VAL A 1 175 ? -4.857 9.039 6.839 1.00 98.81 175 VAL A CA 1
ATOM 1390 C C . VAL A 1 175 ? -3.393 8.758 7.140 1.00 98.81 175 VAL A C 1
ATOM 1392 O O . VAL A 1 175 ? -2.843 9.299 8.095 1.00 98.81 175 VAL A O 1
ATOM 1395 N N . ILE A 1 176 ? -2.747 7.948 6.313 1.00 98.62 176 ILE A N 1
ATOM 1396 C CA . ILE A 1 176 ? -1.301 7.759 6.295 1.00 98.62 176 ILE A CA 1
ATOM 1397 C C . ILE A 1 176 ? -0.716 8.598 5.167 1.00 98.62 176 ILE A C 1
ATOM 1399 O O . ILE A 1 176 ? -1.205 8.548 4.039 1.00 98.62 176 ILE A O 1
ATOM 1403 N N . LYS A 1 177 ? 0.340 9.348 5.478 1.00 97.81 177 LYS A N 1
ATOM 1404 C CA . LYS A 1 177 ? 1.128 10.113 4.505 1.00 97.81 177 LYS A CA 1
ATOM 1405 C C . LYS A 1 177 ? 2.601 9.780 4.687 1.00 97.81 177 LYS A C 1
ATOM 1407 O O . LYS A 1 177 ? 3.100 9.785 5.810 1.00 97.81 177 LYS A O 1
ATOM 1412 N N . GLN A 1 178 ? 3.288 9.478 3.600 1.00 95.88 178 GLN A N 1
ATOM 1413 C CA . GLN A 1 178 ? 4.730 9.303 3.545 1.00 95.88 178 GLN A CA 1
ATOM 1414 C C . GLN A 1 178 ? 5.217 9.990 2.277 1.00 95.88 178 GLN A C 1
ATOM 1416 O O . GLN A 1 178 ? 5.066 9.440 1.189 1.00 95.88 178 GLN A O 1
ATOM 1421 N N . GLY A 1 179 ? 5.799 11.171 2.433 1.00 92.50 179 GLY A N 1
ATOM 1422 C CA . GLY A 1 179 ? 6.278 11.992 1.327 1.00 92.50 179 GLY A CA 1
ATOM 1423 C C . GLY A 1 179 ? 7.119 13.163 1.828 1.00 92.50 179 GLY A C 1
ATOM 1424 O O . GLY A 1 179 ? 7.454 13.211 3.017 1.00 92.50 179 GLY A O 1
ATOM 1425 N N . PRO A 1 180 ? 7.478 14.117 0.954 1.00 89.44 180 PRO A N 1
ATOM 1426 C CA . PRO A 1 180 ? 8.260 15.294 1.331 1.00 89.44 180 PRO A CA 1
ATOM 1427 C C . PRO A 1 180 ? 7.680 16.058 2.531 1.00 89.44 180 PRO A C 1
ATOM 1429 O O . PRO A 1 180 ? 8.426 16.504 3.400 1.00 89.44 180 PRO A O 1
ATOM 1432 N N . GLU A 1 181 ? 6.351 16.137 2.640 1.00 89.94 181 GLU A N 1
ATOM 1433 C CA . GLU A 1 181 ? 5.637 16.810 3.728 1.00 89.94 181 GLU A CA 1
ATOM 1434 C C . GLU A 1 181 ? 5.796 16.129 5.096 1.00 89.94 181 GLU A C 1
ATOM 1436 O O . GLU A 1 181 ? 5.554 16.749 6.130 1.00 89.94 181 GLU A O 1
ATOM 1441 N N . THR A 1 182 ? 6.231 14.868 5.114 1.00 91.56 182 THR A N 1
ATOM 1442 C CA . THR A 1 182 ? 6.536 14.108 6.332 1.00 91.56 182 THR A CA 1
ATOM 1443 C C . THR A 1 182 ? 8.017 13.736 6.432 1.00 91.56 182 THR A C 1
ATOM 1445 O O . THR A 1 182 ? 8.376 12.800 7.150 1.00 91.56 182 THR A O 1
ATOM 1448 N N . ALA A 1 183 ? 8.891 14.438 5.695 1.00 90.88 183 ALA A N 1
ATOM 1449 C CA . ALA A 1 183 ? 10.315 14.113 5.569 1.00 90.88 183 ALA A CA 1
ATOM 1450 C C . ALA A 1 183 ? 10.554 12.636 5.182 1.00 90.88 183 ALA A C 1
ATOM 1452 O O . ALA A 1 183 ? 11.463 11.978 5.688 1.00 90.88 183 ALA A O 1
ATOM 1453 N N . ASN A 1 184 ? 9.687 12.102 4.315 1.00 88.81 184 ASN A N 1
ATOM 1454 C CA . ASN A 1 184 ? 9.638 10.710 3.862 1.00 88.81 184 ASN A CA 1
ATOM 1455 C C . ASN A 1 184 ? 9.444 9.668 4.981 1.00 88.81 184 ASN A C 1
ATOM 1457 O O . ASN A 1 184 ? 9.633 8.474 4.752 1.00 88.81 184 ASN A O 1
ATOM 1461 N N . LYS A 1 185 ? 9.026 10.080 6.186 1.00 91.88 185 LYS A N 1
ATOM 1462 C CA . LYS A 1 185 ? 8.640 9.167 7.270 1.00 91.88 185 LYS A CA 1
ATOM 1463 C C . LYS A 1 185 ? 7.118 8.971 7.266 1.00 91.88 185 LYS A C 1
ATOM 1465 O O . LYS A 1 185 ? 6.392 9.959 7.200 1.00 91.88 185 LYS A O 1
ATOM 1470 N N . PRO A 1 186 ? 6.587 7.741 7.379 1.00 94.50 186 PRO A N 1
ATOM 1471 C CA . PRO A 1 186 ? 5.140 7.542 7.436 1.00 94.50 186 PRO A CA 1
ATOM 1472 C C . PRO A 1 186 ? 4.515 8.243 8.655 1.00 94.50 186 PRO A C 1
AT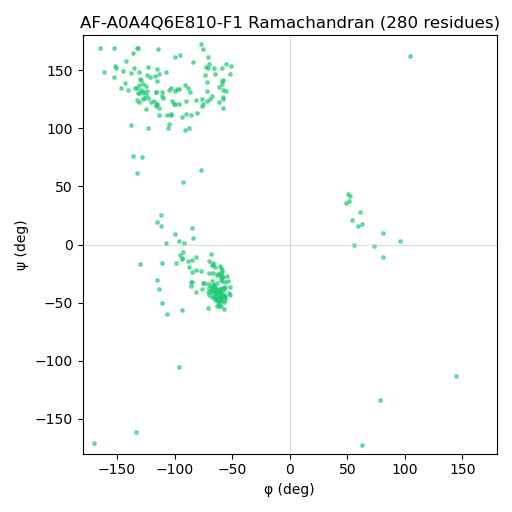OM 1474 O O . PRO A 1 186 ? 4.863 7.935 9.790 1.00 94.50 186 PRO A O 1
ATOM 1477 N N . ALA A 1 187 ? 3.555 9.135 8.476 1.00 97.38 187 ALA A N 1
ATOM 1478 C CA . ALA A 1 187 ? 2.782 9.737 9.561 1.00 97.38 187 ALA A CA 1
ATOM 1479 C C . ALA A 1 187 ? 1.326 9.278 9.473 1.00 97.38 187 ALA A C 1
ATOM 1481 O O . ALA A 1 187 ? 0.824 9.035 8.379 1.00 97.38 187 ALA A O 1
ATOM 1482 N N . LEU A 1 188 ? 0.664 9.119 10.621 1.00 98.56 188 LEU A N 1
ATOM 1483 C CA . LEU A 1 188 ? -0.737 8.709 10.713 1.00 98.56 188 LEU A CA 1
ATOM 1484 C C . LEU A 1 188 ? -1.549 9.840 11.342 1.00 98.56 188 LEU A C 1
ATOM 1486 O O . LEU A 1 188 ? -1.183 10.349 12.397 1.00 98.56 188 LEU A O 1
ATOM 1490 N N . TYR A 1 189 ? -2.668 10.184 10.720 1.00 98.75 189 TYR A N 1
ATOM 1491 C CA . TYR A 1 189 ? -3.559 11.252 11.146 1.00 98.75 189 TYR A CA 1
ATOM 1492 C C . TYR A 1 189 ? -4.979 10.732 11.360 1.00 98.75 189 TYR A C 1
ATOM 1494 O O . TYR A 1 189 ? -5.456 9.863 10.629 1.00 98.75 189 TYR A O 1
ATOM 1502 N N . ILE A 1 190 ? -5.663 11.313 12.342 1.00 98.75 190 ILE A N 1
ATOM 1503 C CA . ILE A 1 190 ? -7.108 11.218 12.536 1.00 98.75 190 ILE A CA 1
ATOM 1504 C C . ILE A 1 190 ? -7.693 12.557 12.089 1.00 98.75 190 ILE A C 1
ATOM 1506 O O . ILE A 1 190 ? -7.578 13.554 12.805 1.00 98.75 190 ILE A O 1
ATOM 1510 N N . GLU A 1 191 ? -8.304 12.581 10.907 1.00 98.62 191 GLU A N 1
ATOM 1511 C CA . GLU A 1 191 ? -8.995 13.756 10.374 1.00 98.62 191 GLU A CA 1
ATOM 1512 C C . GLU A 1 191 ? -10.499 13.651 10.676 1.00 98.62 191 GLU A C 1
ATOM 1514 O O . GLU A 1 191 ? -11.150 12.684 10.280 1.00 98.62 191 GLU A O 1
ATOM 1519 N N . THR A 1 192 ? -11.082 14.611 11.398 1.00 98.31 192 THR A N 1
ATOM 1520 C CA . THR A 1 192 ? -12.492 14.537 11.823 1.00 98.31 192 THR A CA 1
ATOM 1521 C C . THR A 1 192 ? -13.125 15.916 12.023 1.00 98.31 192 THR A C 1
ATOM 1523 O O . THR A 1 192 ? -12.466 16.824 12.534 1.00 98.31 192 THR A O 1
ATOM 1526 N N . PRO A 1 193 ? -14.421 16.089 11.690 1.00 96.81 193 PRO A N 1
ATOM 1527 C CA . PRO A 1 193 ? -15.160 17.302 12.041 1.00 96.81 193 PRO A CA 1
ATOM 1528 C C . PRO A 1 193 ? -15.437 17.416 13.550 1.00 96.81 193 PRO A C 1
ATOM 1530 O O . PRO A 1 193 ? -15.778 18.491 14.030 1.00 96.81 193 PRO A O 1
ATOM 1533 N N . LEU A 1 194 ? -15.267 16.332 14.316 1.00 96.69 194 LEU A N 1
ATOM 1534 C CA . LEU A 1 194 ? -15.541 16.271 15.756 1.00 96.69 194 LEU A CA 1
ATOM 1535 C C . LEU A 1 194 ? -14.357 16.757 16.609 1.00 96.69 194 LEU A C 1
ATOM 1537 O O . LEU A 1 194 ? -14.325 16.533 17.815 1.00 96.69 194 LEU A O 1
ATOM 1541 N N . ALA A 1 195 ? -13.369 17.429 16.008 1.00 93.12 195 ALA A N 1
ATOM 1542 C CA . ALA A 1 195 ? -12.161 17.861 16.708 1.00 93.12 195 ALA A CA 1
ATOM 1543 C C . ALA A 1 195 ? -12.424 18.851 17.862 1.00 93.12 195 ALA A C 1
ATOM 1545 O O . ALA A 1 195 ? -11.624 18.934 18.794 1.00 93.12 195 ALA A O 1
ATOM 1546 N N . GLY A 1 196 ? -13.535 19.596 17.797 1.00 93.25 196 GLY A N 1
ATOM 1547 C CA . GLY A 1 196 ? -13.993 20.505 18.853 1.00 93.25 196 GLY A CA 1
ATOM 1548 C C . GLY A 1 196 ? -14.972 19.887 19.858 1.00 93.25 196 GLY A C 1
ATOM 1549 O O . GLY A 1 196 ? -15.310 20.541 20.841 1.00 93.25 196 GLY A O 1
ATOM 1550 N N . ASP A 1 197 ? -15.435 18.654 19.638 1.00 97.06 197 ASP A N 1
ATOM 1551 C CA . ASP A 1 197 ? -16.390 17.987 20.524 1.00 97.06 197 ASP A CA 1
ATOM 1552 C C . ASP A 1 197 ? -15.665 17.400 21.746 1.00 97.06 197 ASP A C 1
ATOM 1554 O O . ASP A 1 197 ? -14.876 16.459 21.637 1.00 97.06 197 ASP A O 1
ATOM 1558 N N . ILE A 1 198 ? -15.941 17.946 22.933 1.00 96.44 198 ILE A N 1
ATOM 1559 C CA . ILE A 1 198 ? -15.282 17.551 24.189 1.00 96.44 198 ILE A CA 1
ATOM 1560 C C . ILE A 1 198 ? -15.485 16.057 24.492 1.00 96.44 198 ILE A C 1
ATOM 1562 O O . ILE A 1 198 ? -14.561 15.389 24.968 1.00 96.44 198 ILE A O 1
ATOM 1566 N N . GLY A 1 199 ? -16.669 15.515 24.194 1.00 97.62 199 GLY A N 1
ATOM 1567 C CA . GLY A 1 199 ? -16.988 14.104 24.397 1.00 97.62 199 GLY A CA 1
ATOM 1568 C C . GLY A 1 199 ? -16.159 13.199 23.488 1.00 97.62 199 GLY A C 1
ATOM 1569 O O . GLY A 1 199 ? -15.581 12.213 23.953 1.00 97.62 199 GLY A O 1
ATOM 1570 N N . TYR A 1 200 ? -16.022 13.569 22.215 1.00 97.75 200 TYR A N 1
ATOM 1571 C CA . TYR A 1 200 ? -15.170 12.872 21.258 1.00 97.75 200 TYR A CA 1
ATOM 1572 C C . TYR A 1 200 ? -13.695 12.929 21.670 1.00 97.75 200 TYR A C 1
ATOM 1574 O O . TYR A 1 200 ? -13.021 11.899 21.660 1.00 97.75 200 TYR A O 1
ATOM 1582 N N . VAL A 1 201 ? -13.191 14.094 22.091 1.00 96.56 201 VAL A N 1
ATOM 1583 C CA . VAL A 1 201 ? -11.796 14.246 22.543 1.00 96.56 201 VAL A CA 1
ATOM 1584 C C . VAL A 1 201 ? -11.511 13.397 23.783 1.00 96.56 201 VAL A C 1
ATOM 1586 O O . VAL A 1 201 ? -10.489 12.708 23.841 1.00 96.56 201 VAL A O 1
ATOM 1589 N N . SER A 1 202 ? -12.411 13.403 24.767 1.00 97.25 202 SER A N 1
ATOM 1590 C CA . SER A 1 202 ? -12.285 12.577 25.976 1.00 97.25 202 SER A CA 1
ATOM 1591 C C . SER A 1 202 ? -12.295 11.077 25.648 1.00 97.25 202 SER A C 1
ATOM 1593 O O . SER A 1 202 ? -11.449 10.307 26.125 1.00 97.25 202 SER A O 1
ATOM 1595 N N . LEU A 1 203 ? -13.197 10.663 24.753 1.00 97.44 203 LEU A N 1
ATOM 1596 C CA . LEU A 1 203 ? -13.271 9.293 24.256 1.00 97.44 203 LEU A CA 1
ATOM 1597 C C . LEU A 1 203 ? -11.991 8.889 23.519 1.00 97.44 203 LEU A C 1
ATOM 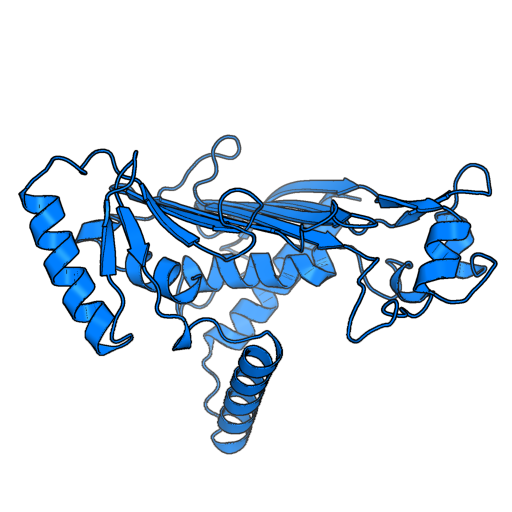1599 O O . LEU A 1 203 ? -11.446 7.821 23.793 1.00 97.44 203 LEU A O 1
ATOM 1603 N N . LEU A 1 204 ? -11.499 9.733 22.611 1.00 97.62 204 LEU A N 1
ATOM 1604 C CA . LEU A 1 204 ? -10.285 9.481 21.842 1.00 97.62 204 LEU A CA 1
ATOM 1605 C C . LEU A 1 204 ? -9.071 9.304 22.764 1.00 97.62 204 LEU A C 1
ATOM 1607 O O . LEU A 1 204 ? -8.333 8.336 22.602 1.00 97.62 204 LEU A O 1
ATOM 1611 N N . ASN A 1 205 ? -8.907 10.159 23.778 1.00 96.12 205 ASN A N 1
ATOM 1612 C CA . ASN A 1 205 ? -7.830 10.020 24.764 1.00 96.12 205 ASN A CA 1
ATOM 1613 C C . ASN A 1 205 ? -7.934 8.712 25.557 1.00 96.12 205 ASN A C 1
ATOM 1615 O O . ASN A 1 205 ? -6.947 7.993 25.706 1.00 96.12 205 ASN A O 1
ATOM 1619 N N . THR A 1 206 ? -9.134 8.366 26.031 1.00 96.56 206 THR A N 1
ATOM 1620 C CA . THR A 1 206 ? -9.386 7.091 26.724 1.00 96.56 206 THR A CA 1
ATOM 1621 C C . THR A 1 206 ? -9.025 5.891 25.844 1.00 96.56 206 THR A C 1
ATOM 1623 O O . THR A 1 206 ? -8.371 4.952 26.297 1.00 96.56 206 THR A O 1
ATOM 1626 N N . ARG A 1 207 ? -9.427 5.915 24.569 1.00 96.25 207 ARG A N 1
ATOM 1627 C CA . ARG A 1 207 ? -9.147 4.825 23.626 1.00 96.25 207 ARG A CA 1
ATOM 1628 C C . ARG A 1 207 ? -7.671 4.752 23.252 1.00 96.25 207 ARG A C 1
ATOM 1630 O O . ARG A 1 207 ? -7.140 3.649 23.178 1.00 96.25 207 ARG A O 1
ATOM 1637 N N . LEU A 1 208 ? -6.989 5.887 23.110 1.00 95.56 208 LEU A N 1
ATOM 1638 C CA . LEU A 1 208 ? -5.547 5.911 22.880 1.00 95.56 208 LEU A CA 1
ATOM 1639 C C . LEU A 1 208 ? -4.778 5.283 24.048 1.00 95.56 208 LEU A C 1
ATOM 1641 O O . LEU A 1 208 ? -3.862 4.507 23.801 1.00 95.56 208 LEU A O 1
ATOM 1645 N N . LYS A 1 209 ? -5.181 5.532 25.304 1.00 94.75 209 LYS A N 1
ATOM 1646 C CA . LYS A 1 209 ? -4.573 4.875 26.479 1.00 94.75 209 LYS A CA 1
ATOM 1647 C C . LYS A 1 209 ? -4.662 3.346 26.406 1.00 94.75 209 LYS A C 1
ATOM 1649 O O . LYS A 1 209 ? -3.705 2.664 26.751 1.00 94.75 209 LYS A O 1
ATOM 1654 N N . ALA A 1 210 ? -5.772 2.798 25.908 1.00 94.06 210 ALA A N 1
ATOM 1655 C CA . ALA A 1 210 ? -5.894 1.354 25.697 1.00 94.06 210 ALA A CA 1
ATOM 1656 C C . ALA A 1 210 ? -4.944 0.844 24.596 1.00 94.06 210 ALA A C 1
ATOM 1658 O O . ALA A 1 210 ? -4.339 -0.215 24.746 1.00 94.06 210 ALA A O 1
ATOM 1659 N N . ILE A 1 211 ? -4.760 1.609 23.515 1.00 95.69 211 ILE A N 1
ATOM 1660 C CA . ILE A 1 211 ? -3.796 1.271 22.455 1.00 95.69 211 ILE A CA 1
ATOM 1661 C C . ILE A 1 211 ? -2.351 1.385 22.976 1.00 95.69 211 ILE A C 1
ATOM 1663 O O . ILE A 1 211 ? -1.520 0.546 22.635 1.00 95.69 211 ILE A O 1
ATOM 1667 N N . GLN A 1 212 ? -2.049 2.353 23.851 1.00 95.44 212 GLN A N 1
ATOM 1668 C CA . GLN A 1 212 ? -0.733 2.492 24.489 1.00 95.44 212 GLN A CA 1
ATOM 1669 C C . GLN A 1 212 ? -0.333 1.260 25.311 1.00 95.44 212 GLN A C 1
ATOM 1671 O O . GLN A 1 212 ? 0.857 0.997 25.435 1.00 95.44 212 GLN A O 1
ATOM 1676 N N . ALA A 1 213 ? -1.282 0.473 25.829 1.00 94.94 213 ALA A N 1
ATOM 1677 C CA . ALA A 1 213 ? -0.954 -0.782 26.509 1.00 94.94 213 ALA A CA 1
ATOM 1678 C C . ALA A 1 213 ? -0.294 -1.804 25.562 1.00 94.94 213 ALA A C 1
ATOM 1680 O O . ALA A 1 213 ? 0.580 -2.555 25.985 1.00 94.94 213 ALA A O 1
ATOM 1681 N N . LYS A 1 214 ? -0.674 -1.803 24.275 1.00 94.62 214 LYS A N 1
ATOM 1682 C CA . LYS A 1 214 ? -0.037 -2.613 23.221 1.00 94.62 214 LYS A CA 1
ATOM 1683 C C . LYS A 1 214 ? 1.186 -1.918 22.615 1.00 94.62 214 LYS A C 1
ATOM 1685 O O . LYS A 1 214 ? 2.160 -2.574 22.265 1.00 94.62 214 LYS A O 1
ATOM 1690 N N . TYR A 1 215 ? 1.128 -0.591 22.490 1.00 96.00 215 TYR A N 1
ATOM 1691 C CA . TYR A 1 215 ? 2.166 0.231 21.867 1.00 96.00 215 TYR A CA 1
ATOM 1692 C C . TYR A 1 215 ? 2.589 1.385 22.792 1.00 96.00 215 TYR A C 1
ATOM 1694 O O . TYR A 1 215 ? 2.232 2.541 22.545 1.00 96.00 215 TYR A O 1
ATOM 1702 N N . PRO A 1 216 ? 3.370 1.117 23.858 1.00 96.94 216 PRO A N 1
ATOM 1703 C CA . PRO A 1 216 ? 3.781 2.149 24.806 1.00 96.94 216 PRO A CA 1
ATOM 1704 C C . PRO A 1 216 ? 4.495 3.327 24.139 1.00 96.94 216 PRO A C 1
ATOM 1706 O O . PRO A 1 216 ? 5.443 3.116 23.370 1.00 96.94 216 PRO A O 1
ATOM 1709 N N . GLY A 1 217 ? 4.068 4.545 24.484 1.00 95.62 217 GLY A N 1
ATOM 1710 C CA . GLY A 1 217 ? 4.659 5.812 24.042 1.00 95.62 217 GLY A CA 1
ATOM 1711 C C . GLY A 1 217 ? 3.989 6.475 22.835 1.00 95.62 217 GLY A C 1
ATOM 1712 O O . GLY A 1 217 ? 4.485 7.498 22.380 1.00 95.62 217 GLY A O 1
ATOM 1713 N N . ILE A 1 218 ? 2.900 5.921 22.288 1.00 97.19 218 ILE A N 1
ATOM 1714 C CA . ILE A 1 218 ? 2.132 6.639 21.257 1.00 97.19 218 ILE A CA 1
ATOM 1715 C C . ILE A 1 218 ? 1.347 7.808 21.864 1.00 97.19 218 ILE A C 1
ATOM 1717 O O . ILE A 1 218 ? 0.747 7.666 22.929 1.00 97.19 218 ILE A O 1
ATOM 1721 N N . GLU A 1 219 ? 1.287 8.944 21.176 1.00 96.56 219 GLU A N 1
ATOM 1722 C CA . GLU A 1 219 ? 0.625 10.158 21.678 1.00 96.56 219 GLU A CA 1
ATOM 1723 C C . GLU A 1 219 ? -0.227 10.841 20.603 1.00 96.56 219 GLU A C 1
ATOM 1725 O O . GLU A 1 219 ? -0.103 10.555 19.413 1.00 96.56 219 GLU A O 1
ATOM 1730 N N . LEU A 1 220 ? -1.102 11.755 21.029 1.00 96.62 220 LEU A N 1
ATOM 1731 C CA . LEU A 1 220 ? -1.879 12.618 20.140 1.00 96.62 220 LEU A CA 1
ATOM 1732 C C . LEU A 1 220 ? -1.262 14.011 20.107 1.00 96.62 220 LEU A C 1
ATOM 1734 O O . LEU A 1 220 ? -1.189 14.688 21.131 1.00 96.62 220 LEU A O 1
ATOM 1738 N N . LYS A 1 221 ? -0.917 14.480 18.911 1.00 97.19 221 LYS A N 1
ATOM 1739 C CA . LYS A 1 221 ? -0.523 15.868 18.667 1.00 97.19 221 LYS A CA 1
ATOM 1740 C C . LYS A 1 221 ? -1.599 16.554 17.840 1.00 97.19 221 LYS A C 1
ATOM 1742 O O . LYS A 1 221 ? -2.045 16.020 16.830 1.00 97.19 221 LYS A O 1
ATOM 1747 N N . LYS A 1 222 ? -2.036 17.744 18.257 1.00 96.50 222 LYS A N 1
ATOM 1748 C CA . LYS A 1 222 ? -3.048 18.507 17.513 1.00 96.50 222 LYS A CA 1
ATOM 1749 C C . LYS A 1 222 ? -2.530 18.856 16.112 1.00 96.50 222 LYS A C 1
ATOM 1751 O O . LYS A 1 222 ? -1.392 19.294 15.958 1.00 96.50 222 LYS A O 1
ATOM 1756 N N . ALA A 1 223 ? -3.384 18.679 15.113 1.00 95.94 223 ALA A N 1
ATOM 1757 C CA . ALA A 1 223 ? -3.132 18.983 13.710 1.00 95.94 223 ALA A CA 1
ATOM 1758 C C . ALA A 1 223 ? -4.306 19.788 13.126 1.00 95.94 223 ALA A C 1
ATOM 1760 O O . ALA A 1 223 ? -5.365 19.901 13.742 1.00 95.94 223 ALA A O 1
ATOM 1761 N N . ALA A 1 224 ? -4.139 20.335 11.919 1.00 93.12 224 ALA A N 1
ATOM 1762 C CA . ALA A 1 224 ? -5.119 21.244 11.314 1.00 93.12 224 ALA A CA 1
ATOM 1763 C C . ALA A 1 224 ? -6.541 20.654 11.194 1.00 93.12 224 ALA A C 1
ATOM 1765 O O . ALA A 1 224 ? -7.517 21.373 11.378 1.00 93.12 224 ALA A O 1
ATOM 1766 N N . LYS A 1 225 ? -6.662 19.350 10.909 1.00 95.81 225 LYS A N 1
ATOM 1767 C CA . LYS A 1 225 ? -7.948 18.651 10.706 1.00 95.81 225 LYS A CA 1
ATOM 1768 C C . LYS A 1 225 ? -8.282 17.634 11.806 1.00 95.81 225 LYS A C 1
ATOM 1770 O O . LYS A 1 225 ? -9.131 16.772 11.599 1.00 95.81 225 LYS A O 1
ATOM 1775 N N . GLY A 1 226 ? -7.601 17.697 12.950 1.00 97.38 226 GLY A N 1
ATOM 1776 C CA . GLY A 1 226 ? -7.752 16.724 14.033 1.00 97.38 226 GLY A CA 1
ATOM 1777 C C . GLY A 1 226 ? -6.425 16.469 14.735 1.00 97.38 226 GLY A C 1
ATOM 1778 O O . GLY A 1 226 ? -5.893 17.370 15.384 1.00 97.38 226 GLY A O 1
ATOM 1779 N N . TRP A 1 227 ? -5.881 15.259 14.600 1.00 98.50 227 TRP A N 1
ATOM 1780 C CA . TRP A 1 227 ? -4.661 14.854 15.306 1.00 98.50 227 TRP A CA 1
ATOM 1781 C C . TRP A 1 227 ? -3.692 14.069 14.434 1.00 98.50 227 TRP A C 1
ATOM 1783 O O . TRP A 1 227 ? -4.099 13.289 13.581 1.00 98.50 227 TRP A O 1
ATOM 1793 N N . GLU A 1 228 ? -2.407 14.242 14.703 1.00 98.25 228 GLU A N 1
ATOM 1794 C CA . GLU A 1 228 ? -1.333 13.332 14.324 1.00 98.25 228 GLU A CA 1
ATOM 1795 C C . GLU A 1 228 ? -1.113 12.322 15.459 1.00 98.25 228 GLU A C 1
ATOM 1797 O O . GLU A 1 228 ? -1.105 12.694 16.637 1.00 98.25 228 GLU A O 1
ATOM 1802 N N . ILE A 1 229 ? -0.922 11.050 15.110 1.00 98.19 229 ILE A N 1
ATOM 1803 C CA . ILE A 1 229 ? -0.447 10.027 16.042 1.00 98.19 229 ILE A CA 1
ATOM 1804 C C . ILE A 1 229 ? 1.076 10.077 16.065 1.00 98.19 229 ILE A C 1
ATOM 1806 O O . ILE A 1 229 ? 1.734 9.691 15.096 1.00 98.19 229 ILE A O 1
ATOM 1810 N N . ILE A 1 230 ? 1.639 10.513 17.188 1.00 97.56 230 ILE A N 1
ATOM 1811 C CA . ILE A 1 230 ? 3.079 10.465 17.418 1.00 97.56 230 ILE A CA 1
ATOM 1812 C C . ILE A 1 230 ? 3.461 9.023 17.718 1.00 97.56 230 ILE A C 1
ATOM 1814 O O . ILE A 1 230 ? 2.944 8.408 18.649 1.00 97.56 230 ILE A O 1
ATOM 1818 N N . ILE A 1 231 ? 4.347 8.475 16.890 1.00 96.62 231 ILE A N 1
ATOM 1819 C CA . ILE A 1 231 ? 4.816 7.092 16.976 1.00 96.62 231 ILE A CA 1
ATOM 1820 C C . ILE A 1 231 ? 6.301 7.126 17.354 1.00 96.62 231 ILE A C 1
ATOM 1822 O O . ILE A 1 231 ? 7.090 7.636 16.553 1.00 96.62 231 ILE A O 1
ATOM 1826 N N . PRO A 1 232 ? 6.689 6.573 18.519 1.00 96.25 232 PRO A N 1
ATOM 1827 C CA . PRO A 1 232 ? 8.084 6.494 18.947 1.00 96.25 232 PRO A CA 1
ATOM 1828 C C . PRO A 1 232 ? 9.018 5.869 17.908 1.00 96.25 232 PRO A C 1
ATOM 1830 O O . PRO A 1 232 ? 8.637 4.916 17.225 1.00 96.25 232 PRO A O 1
ATOM 1833 N N . GLU A 1 233 ? 10.271 6.336 17.863 1.00 93.81 233 GLU A N 1
ATOM 1834 C CA . GLU A 1 233 ? 11.272 5.859 16.894 1.00 93.81 233 GLU A CA 1
ATOM 1835 C C . GLU A 1 233 ? 11.534 4.348 17.015 1.00 93.81 233 GLU A C 1
ATOM 1837 O O . GLU A 1 233 ? 11.779 3.688 16.016 1.00 93.81 233 GLU A O 1
ATOM 1842 N N . LYS A 1 234 ? 11.363 3.751 18.205 1.00 93.94 234 LYS A N 1
ATOM 1843 C CA . LYS A 1 234 ? 11.484 2.293 18.402 1.00 93.94 234 LYS A CA 1
ATOM 1844 C C . LYS A 1 234 ? 10.509 1.449 17.565 1.00 93.94 234 LYS A C 1
ATOM 1846 O O . LYS A 1 234 ? 10.759 0.269 17.377 1.00 93.94 234 LYS A O 1
ATOM 1851 N N . TYR A 1 235 ? 9.406 2.026 17.078 1.00 93.56 235 TYR A N 1
ATOM 1852 C CA . TYR A 1 235 ? 8.469 1.345 16.170 1.00 93.56 235 TYR A CA 1
ATOM 1853 C C . TYR A 1 235 ? 8.740 1.660 14.691 1.00 93.56 235 TYR A C 1
ATOM 1855 O O . TYR A 1 235 ? 7.971 1.255 13.818 1.00 93.56 235 TYR A O 1
ATOM 1863 N N . ARG A 1 236 ? 9.790 2.436 14.394 1.00 89.56 236 ARG A N 1
ATOM 1864 C CA . ARG A 1 236 ? 10.224 2.817 13.042 1.00 89.56 236 ARG A CA 1
ATOM 1865 C C . ARG A 1 236 ? 11.260 1.828 12.526 1.00 89.56 236 ARG A C 1
ATOM 1867 O O . ARG A 1 236 ? 12.360 2.197 12.135 1.00 89.56 236 ARG A O 1
ATOM 1874 N N . GLU A 1 237 ? 10.902 0.556 12.566 1.00 87.81 237 GLU A N 1
ATOM 1875 C CA . GLU A 1 237 ? 11.781 -0.508 12.110 1.00 87.81 237 GLU A CA 1
ATOM 1876 C C . GLU A 1 237 ? 11.886 -0.522 10.580 1.00 87.81 237 GLU A C 1
ATOM 1878 O O . GLU A 1 237 ? 10.981 -0.091 9.859 1.00 87.81 237 GLU A O 1
ATOM 1883 N N . GLY A 1 238 ? 13.023 -1.014 10.088 1.00 86.12 238 GLY A N 1
ATOM 1884 C CA . GLY A 1 238 ? 13.283 -1.158 8.662 1.00 86.12 238 GLY A CA 1
ATOM 1885 C C . GLY A 1 238 ? 12.581 -2.365 8.037 1.00 86.12 238 GLY A C 1
ATOM 1886 O O . GLY A 1 238 ? 12.023 -3.228 8.715 1.00 86.12 238 GLY A O 1
ATOM 1887 N N . HIS A 1 239 ? 12.665 -2.446 6.709 1.00 85.69 239 HIS A N 1
ATOM 1888 C CA . HIS A 1 239 ? 12.054 -3.518 5.921 1.00 85.69 239 HIS A CA 1
ATOM 1889 C C . HIS A 1 239 ? 12.517 -4.925 6.345 1.00 85.69 239 HIS A C 1
ATOM 1891 O O . HIS A 1 239 ? 11.699 -5.836 6.426 1.00 85.69 239 HIS A O 1
ATOM 1897 N N . GLU A 1 240 ? 13.795 -5.100 6.688 1.00 87.50 240 GLU A N 1
ATOM 1898 C CA . GLU A 1 240 ? 14.349 -6.400 7.099 1.00 87.50 240 GLU A CA 1
ATOM 1899 C C . GLU A 1 240 ? 13.715 -6.932 8.392 1.00 87.50 240 GLU A C 1
ATOM 1901 O O . GLU A 1 240 ? 13.366 -8.106 8.472 1.00 87.50 240 GLU A O 1
ATOM 1906 N N . ALA A 1 241 ? 13.468 -6.064 9.378 1.00 91.50 241 ALA A N 1
ATOM 1907 C CA . ALA A 1 241 ? 12.783 -6.452 10.612 1.00 91.50 241 ALA A CA 1
ATOM 1908 C C . ALA A 1 241 ? 11.322 -6.862 10.350 1.00 91.50 241 ALA A C 1
ATOM 1910 O O . ALA A 1 241 ? 10.795 -7.777 10.983 1.00 91.50 241 ALA A O 1
ATOM 1911 N N . HIS A 1 242 ? 10.658 -6.215 9.385 1.00 91.00 242 HIS A N 1
ATOM 1912 C CA . HIS A 1 242 ? 9.317 -6.618 8.961 1.00 91.00 242 HIS A CA 1
ATOM 1913 C C . HIS A 1 242 ? 9.335 -7.999 8.296 1.00 91.00 242 HIS A C 1
ATOM 1915 O O . HIS A 1 242 ? 8.464 -8.821 8.575 1.00 91.00 242 HIS A O 1
ATOM 1921 N N . PHE A 1 243 ? 10.335 -8.260 7.453 1.00 92.31 243 PHE A N 1
ATOM 1922 C CA . PHE A 1 243 ? 10.515 -9.550 6.794 1.00 92.31 243 PHE A CA 1
ATOM 1923 C C . PHE A 1 243 ? 10.800 -10.676 7.801 1.00 92.31 243 PHE A C 1
ATOM 1925 O O . PHE A 1 243 ? 10.204 -11.753 7.716 1.00 92.31 243 PHE A O 1
ATOM 1932 N N . ALA A 1 244 ? 11.642 -10.406 8.804 1.00 94.06 244 ALA A N 1
ATOM 1933 C CA . ALA A 1 244 ? 11.934 -11.342 9.888 1.00 94.06 244 ALA A CA 1
ATOM 1934 C C . ALA A 1 244 ? 10.655 -11.773 10.626 1.00 94.06 244 ALA A C 1
ATOM 1936 O O . ALA A 1 244 ? 10.412 -12.967 10.771 1.00 94.06 244 ALA A O 1
ATOM 1937 N N . ARG A 1 245 ? 9.763 -10.831 10.965 1.00 92.88 245 ARG A N 1
ATOM 1938 C CA . ARG A 1 245 ? 8.473 -11.155 11.603 1.00 92.88 245 ARG A CA 1
ATOM 1939 C C . ARG A 1 245 ? 7.576 -12.070 10.775 1.00 92.88 245 ARG A C 1
ATOM 1941 O O . ARG A 1 245 ? 6.922 -12.953 11.325 1.00 92.88 245 ARG A O 1
ATOM 1948 N N . VAL A 1 246 ? 7.499 -11.842 9.463 1.00 95.12 246 VAL A N 1
ATOM 1949 C CA . VAL A 1 246 ? 6.705 -12.709 8.575 1.00 95.12 246 VAL A CA 1
ATOM 1950 C C . VAL A 1 246 ? 7.310 -14.113 8.545 1.00 95.12 246 VAL A C 1
ATOM 1952 O O . VAL A 1 246 ? 6.575 -15.097 8.607 1.00 95.12 246 VAL A O 1
ATOM 1955 N N . THR A 1 247 ? 8.642 -14.206 8.534 1.00 96.81 247 THR A N 1
ATOM 1956 C CA . THR A 1 247 ? 9.371 -15.481 8.587 1.00 96.81 247 THR A CA 1
ATOM 1957 C C . THR A 1 247 ? 9.114 -16.223 9.901 1.00 96.81 247 THR A C 1
ATOM 1959 O O . THR A 1 247 ? 8.752 -17.396 9.877 1.00 96.81 247 THR A O 1
ATOM 1962 N N . GLU A 1 248 ? 9.220 -15.542 11.043 1.00 97.25 248 GLU A N 1
ATOM 1963 C CA . GLU A 1 248 ? 8.905 -16.102 12.365 1.00 97.25 248 GLU A CA 1
ATOM 1964 C C . GLU A 1 248 ? 7.470 -16.638 12.420 1.00 97.25 248 GLU A C 1
ATOM 1966 O O . GLU A 1 248 ? 7.237 -17.752 12.889 1.00 97.25 248 GLU A O 1
ATOM 1971 N N . LYS A 1 249 ? 6.505 -15.882 11.878 1.00 96.50 249 LYS A N 1
ATOM 1972 C CA . LYS A 1 249 ? 5.102 -16.304 11.848 1.00 96.50 249 LYS A CA 1
ATOM 1973 C C . LYS A 1 249 ? 4.876 -17.524 10.957 1.00 96.50 249 LYS A C 1
ATOM 1975 O O . LYS A 1 249 ? 4.121 -18.419 11.333 1.00 96.50 249 LYS A O 1
ATOM 1980 N N . TYR A 1 250 ? 5.537 -17.578 9.802 1.00 97.38 250 TYR A N 1
ATOM 1981 C CA . TYR A 1 250 ? 5.509 -18.748 8.926 1.00 97.38 250 TYR A CA 1
ATOM 1982 C C . TYR A 1 250 ? 6.062 -19.994 9.630 1.00 97.38 250 TYR A C 1
ATOM 1984 O O . TYR A 1 250 ? 5.411 -21.038 9.612 1.00 97.38 250 TYR A O 1
ATOM 1992 N N . LEU A 1 251 ? 7.223 -19.881 10.286 1.00 98.25 251 LEU A N 1
ATOM 1993 C CA . LEU A 1 251 ? 7.835 -20.989 11.024 1.00 98.25 251 LEU A CA 1
ATOM 1994 C C . LEU A 1 251 ? 6.928 -21.474 12.161 1.00 98.25 251 LEU A C 1
ATOM 1996 O O . LEU A 1 251 ? 6.750 -22.678 12.320 1.00 98.25 251 LEU A O 1
ATOM 2000 N N . GLU A 1 252 ? 6.283 -20.551 12.881 1.00 98.06 252 GLU A N 1
ATOM 2001 C CA . GLU A 1 252 ? 5.291 -20.895 13.903 1.00 98.06 252 GLU A CA 1
ATOM 2002 C C . GLU A 1 252 ? 4.110 -21.684 13.309 1.00 98.06 252 GLU A C 1
ATOM 2004 O O . GLU A 1 252 ? 3.723 -22.721 13.851 1.00 98.06 252 GLU A O 1
ATOM 2009 N N . TYR A 1 253 ? 3.532 -21.210 12.197 1.00 97.75 253 TYR A N 1
ATOM 2010 C CA . TYR A 1 253 ? 2.427 -21.898 11.524 1.00 97.75 253 TYR A CA 1
ATOM 2011 C C . TYR A 1 253 ? 2.825 -23.284 11.022 1.00 97.75 253 TYR A C 1
ATOM 2013 O O . TYR A 1 253 ? 2.020 -24.211 11.106 1.00 97.75 253 TYR A O 1
ATOM 2021 N N . MET A 1 254 ? 4.045 -23.423 10.506 1.00 96.94 254 MET A N 1
ATOM 2022 C CA . MET A 1 254 ? 4.587 -24.691 10.031 1.00 96.94 254 MET A CA 1
ATOM 2023 C C . MET A 1 254 ? 4.771 -25.685 11.183 1.00 96.94 254 MET A C 1
ATOM 2025 O O . MET A 1 254 ? 4.373 -26.838 11.055 1.00 96.94 254 MET A O 1
ATOM 2029 N N . GLU A 1 255 ? 5.327 -25.238 12.311 1.00 98.12 255 GLU A N 1
ATOM 2030 C CA . GLU A 1 255 ? 5.555 -26.077 13.492 1.00 98.12 255 GLU A CA 1
ATOM 2031 C C . GLU A 1 255 ? 4.238 -26.516 14.150 1.00 98.12 255 GLU A C 1
ATOM 2033 O O . GLU A 1 255 ? 4.064 -27.685 14.489 1.00 98.12 255 GLU A O 1
ATOM 2038 N N . LYS A 1 256 ? 3.292 -25.585 14.325 1.00 97.94 256 LYS A N 1
ATOM 2039 C CA . LYS A 1 256 ? 2.051 -25.830 15.079 1.00 97.94 256 LYS A CA 1
ATOM 2040 C C . LYS A 1 256 ? 0.870 -26.271 14.215 1.00 97.94 256 LYS A C 1
ATOM 2042 O O . LYS A 1 256 ? -0.167 -26.642 14.763 1.00 97.94 256 LYS A O 1
ATOM 2047 N N . GLY A 1 257 ? 0.968 -26.163 12.889 1.00 97.00 257 GLY A N 1
ATOM 2048 C CA . GLY A 1 257 ? -0.138 -26.440 11.965 1.00 97.00 257 GLY A CA 1
ATOM 2049 C C . GLY A 1 257 ? -1.362 -25.540 12.180 1.00 97.00 257 GLY A C 1
ATOM 2050 O O . GLY A 1 257 ? -2.488 -25.957 11.919 1.00 97.00 257 GLY A O 1
ATOM 2051 N N . ASN A 1 258 ? -1.172 -24.322 12.698 1.00 96.62 258 ASN A N 1
ATOM 2052 C CA . ASN A 1 258 ? -2.247 -23.465 13.216 1.00 96.62 258 ASN A CA 1
ATOM 2053 C C . ASN A 1 258 ? -2.504 -22.201 12.375 1.00 96.62 258 ASN A C 1
ATOM 2055 O O . ASN A 1 258 ? -3.007 -21.206 12.904 1.00 96.62 258 ASN A O 1
ATOM 2059 N N . MET A 1 259 ? -2.181 -22.224 11.077 1.00 97.12 259 MET A N 1
ATOM 2060 C CA . MET A 1 259 ? -2.489 -21.110 10.176 1.00 97.12 259 MET A CA 1
ATOM 2061 C C . MET A 1 259 ? -4.005 -20.823 10.173 1.00 97.12 259 MET A C 1
ATOM 2063 O O . MET A 1 259 ? -4.802 -21.729 9.901 1.00 97.12 259 MET A O 1
ATOM 2067 N N . PRO A 1 260 ? -4.441 -19.581 10.458 1.00 97.38 260 PRO A N 1
ATOM 2068 C CA . PRO A 1 260 ? -5.850 -19.225 10.432 1.00 97.38 260 PRO A CA 1
ATOM 2069 C C . PRO A 1 260 ? -6.483 -19.463 9.059 1.00 97.38 260 PRO A C 1
ATOM 2071 O O . PRO A 1 260 ? -5.906 -19.139 8.025 1.00 97.38 260 PRO A O 1
ATOM 2074 N N . LYS A 1 261 ? -7.729 -19.951 9.038 1.00 96.62 261 LYS A N 1
ATOM 2075 C CA . LYS A 1 261 ? -8.453 -20.266 7.789 1.00 96.62 261 LYS A CA 1
ATOM 2076 C C . LYS A 1 261 ? -8.602 -19.073 6.837 1.00 96.62 261 LYS A C 1
ATOM 2078 O O . LYS A 1 261 ? -8.715 -19.272 5.630 1.00 96.62 261 LYS A O 1
ATOM 2083 N N . TRP A 1 262 ? -8.628 -17.850 7.368 1.00 97.94 262 TRP A N 1
ATOM 2084 C CA . TRP A 1 262 ? -8.718 -16.641 6.553 1.00 97.94 262 TRP A CA 1
ATOM 2085 C C . TRP A 1 262 ? -7.436 -16.366 5.760 1.00 97.94 262 TRP A C 1
ATOM 2087 O O . TRP A 1 262 ? -7.545 -15.759 4.706 1.00 97.94 262 TRP A O 1
ATOM 2097 N N . GLU A 1 263 ? -6.260 -16.851 6.177 1.00 97.94 263 GLU A N 1
ATOM 2098 C CA . GLU A 1 263 ? -4.999 -16.618 5.449 1.00 97.94 263 GLU A CA 1
ATOM 2099 C C . GLU A 1 263 ? -5.081 -17.185 4.027 1.00 97.94 263 GLU A C 1
ATOM 2101 O O . GLU A 1 263 ? -4.897 -16.467 3.048 1.00 97.94 263 GLU A O 1
ATOM 2106 N N . VAL A 1 264 ? -5.451 -18.464 3.887 1.00 97.62 264 VAL A N 1
ATOM 2107 C CA . VAL A 1 264 ? -5.541 -19.124 2.573 1.00 97.62 264 VAL A CA 1
ATOM 2108 C C . VAL A 1 264 ? -6.632 -18.500 1.705 1.00 97.62 264 VAL A C 1
ATOM 2110 O O . VAL A 1 264 ? -6.388 -18.174 0.543 1.00 97.62 264 VAL A O 1
ATOM 2113 N N . ALA A 1 265 ? -7.829 -18.301 2.262 1.00 98.31 265 ALA A N 1
ATOM 2114 C CA . ALA A 1 265 ? -8.940 -17.717 1.514 1.00 98.31 265 ALA A CA 1
ATOM 2115 C C . ALA A 1 265 ? -8.624 -16.290 1.038 1.00 98.31 265 ALA A C 1
ATOM 2117 O O . ALA A 1 265 ? -8.887 -15.948 -0.116 1.00 98.31 265 ALA A O 1
ATOM 2118 N N . ASN A 1 266 ? -7.999 -15.480 1.894 1.00 98.56 266 ASN A N 1
ATOM 2119 C CA . ASN A 1 266 ? -7.675 -14.095 1.579 1.00 98.56 266 ASN A CA 1
ATOM 2120 C C . ASN A 1 266 ? -6.475 -14.007 0.629 1.00 98.56 266 ASN A C 1
ATOM 2122 O O . ASN A 1 266 ? -6.485 -13.166 -0.262 1.00 98.56 266 ASN A O 1
ATOM 2126 N N . MET A 1 267 ? -5.500 -14.923 0.706 1.00 98.69 267 MET A N 1
ATOM 2127 C CA . MET A 1 267 ? -4.460 -15.046 -0.324 1.00 98.69 267 MET A CA 1
ATOM 2128 C C . MET A 1 267 ? -5.063 -15.328 -1.705 1.00 98.69 267 MET A C 1
ATOM 2130 O O . MET A 1 267 ? -4.696 -14.661 -2.672 1.00 98.69 267 MET A O 1
ATOM 2134 N N . ILE A 1 268 ? -6.030 -16.247 -1.807 1.00 98.75 268 ILE A N 1
ATOM 2135 C CA . ILE A 1 268 ? -6.734 -16.517 -3.072 1.00 98.75 268 ILE A CA 1
ATOM 2136 C C . ILE A 1 268 ? -7.506 -15.275 -3.533 1.00 98.75 268 ILE A C 1
ATOM 2138 O O . ILE A 1 268 ? -7.391 -14.881 -4.691 1.00 98.75 268 ILE A O 1
ATOM 2142 N N . ALA A 1 269 ? -8.246 -14.615 -2.638 1.00 98.81 269 ALA A N 1
ATOM 2143 C CA . ALA A 1 269 ? -8.984 -13.394 -2.964 1.00 98.81 269 ALA A CA 1
ATOM 2144 C C . ALA A 1 269 ? -8.068 -12.254 -3.424 1.00 98.81 269 ALA A C 1
ATOM 2146 O O . ALA A 1 269 ? -8.402 -11.512 -4.349 1.00 98.81 269 ALA A O 1
ATOM 2147 N N . LYS A 1 270 ? -6.892 -12.129 -2.806 1.00 98.75 270 LYS A N 1
ATOM 2148 C CA . LYS A 1 270 ? -5.853 -11.172 -3.176 1.00 98.75 270 LYS A CA 1
ATOM 2149 C C . LYS A 1 270 ? -5.354 -11.404 -4.597 1.00 98.75 270 LYS A C 1
ATOM 2151 O O . LYS A 1 270 ? -5.420 -10.479 -5.403 1.00 98.75 270 LYS A O 1
ATOM 2156 N N . TYR A 1 271 ? -4.940 -12.628 -4.924 1.00 98.75 271 TYR A N 1
ATOM 2157 C CA . TYR A 1 271 ? -4.477 -12.954 -6.275 1.00 98.75 271 TYR A CA 1
ATOM 2158 C C . TYR A 1 271 ? -5.595 -12.880 -7.315 1.00 98.75 271 TYR A C 1
ATOM 2160 O O . TYR A 1 271 ? -5.356 -12.408 -8.422 1.00 98.75 271 TYR A O 1
ATOM 2168 N N . TYR A 1 272 ? -6.827 -13.260 -6.965 1.00 98.81 272 TYR A N 1
ATOM 2169 C CA . TYR A 1 272 ? -7.990 -13.058 -7.832 1.00 98.81 272 TYR A CA 1
ATOM 2170 C C . TYR A 1 272 ? -8.205 -11.572 -8.151 1.00 98.81 272 TYR A C 1
ATOM 2172 O O . TYR A 1 272 ? -8.426 -11.213 -9.303 1.00 98.81 272 TYR A O 1
ATOM 2180 N N . THR A 1 273 ? -8.080 -10.696 -7.147 1.00 98.81 273 THR A N 1
ATOM 2181 C CA . THR A 1 273 ? -8.225 -9.245 -7.333 1.00 98.81 273 THR A CA 1
ATOM 2182 C C . THR A 1 273 ? -7.154 -8.696 -8.274 1.00 98.81 273 THR A C 1
ATOM 2184 O O . THR A 1 273 ? -7.483 -7.969 -9.207 1.00 98.81 273 THR A O 1
ATOM 2187 N N . THR A 1 274 ? -5.876 -9.023 -8.056 1.00 98.69 274 THR A N 1
ATOM 2188 C CA . THR A 1 274 ? -4.784 -8.461 -8.868 1.00 98.69 274 THR A CA 1
ATOM 2189 C C . THR A 1 274 ? -4.778 -9.005 -10.293 1.00 98.69 274 THR A C 1
ATOM 2191 O O . THR A 1 274 ? -4.647 -8.230 -11.239 1.00 98.69 274 THR A O 1
ATOM 2194 N N . THR A 1 275 ? -4.974 -10.313 -10.470 1.00 98.50 275 THR A N 1
ATOM 2195 C CA . THR A 1 275 ? -4.998 -10.935 -11.805 1.00 98.50 275 THR A CA 1
ATOM 2196 C C . THR A 1 275 ? -6.251 -10.567 -12.597 1.00 98.50 275 THR A C 1
ATOM 2198 O O . THR A 1 275 ? -6.128 -10.218 -13.769 1.00 98.50 275 THR A O 1
ATOM 2201 N N . GLY A 1 276 ? -7.430 -10.531 -11.965 1.00 98.56 276 GLY A N 1
ATOM 2202 C CA . GLY A 1 276 ? -8.666 -10.084 -12.616 1.00 98.56 276 GLY A CA 1
ATOM 2203 C C . GLY A 1 276 ? -8.635 -8.599 -12.996 1.00 98.56 276 GLY A C 1
ATOM 2204 O O . GLY A 1 276 ? -9.127 -8.215 -14.054 1.00 98.56 276 GLY A O 1
ATOM 2205 N N . ALA A 1 277 ? -7.985 -7.755 -12.187 1.00 98.50 277 ALA A N 1
ATOM 2206 C CA . ALA A 1 277 ? -7.756 -6.358 -12.551 1.00 98.50 277 ALA A CA 1
ATOM 2207 C C . ALA A 1 277 ? -6.794 -6.212 -13.740 1.00 98.50 277 ALA A C 1
ATOM 2209 O O . ALA A 1 277 ? -7.021 -5.371 -14.606 1.00 98.50 277 ALA A O 1
ATOM 2210 N N . LEU A 1 278 ? -5.739 -7.032 -13.803 1.00 98.25 278 LEU A N 1
ATOM 2211 C CA . LEU A 1 278 ? -4.831 -7.050 -14.948 1.00 98.25 278 LEU A CA 1
ATOM 2212 C C . LEU A 1 278 ? -5.538 -7.501 -16.230 1.00 98.25 278 LEU A C 1
ATOM 2214 O O . LEU A 1 278 ? -5.303 -6.903 -17.276 1.00 98.25 278 LEU A O 1
ATOM 2218 N N . GLU A 1 279 ? -6.400 -8.516 -16.157 1.00 98.19 279 GLU A N 1
ATOM 2219 C CA . GLU A 1 279 ? -7.222 -8.953 -17.291 1.00 98.19 279 GLU A CA 1
ATOM 2220 C C . GLU A 1 279 ? -8.135 -7.826 -17.789 1.00 98.19 279 GLU A C 1
ATOM 2222 O O . GLU A 1 279 ? -8.182 -7.571 -18.985 1.00 98.19 279 GLU A O 1
ATOM 2227 N N . LEU A 1 280 ? -8.777 -7.086 -16.878 1.00 98.19 280 LEU A N 1
ATOM 2228 C CA . LEU A 1 280 ? -9.637 -5.947 -17.217 1.00 98.19 280 LEU A CA 1
ATOM 2229 C C . LEU A 1 280 ? -8.878 -4.750 -17.821 1.00 98.19 280 LEU A C 1
ATOM 2231 O O . LEU A 1 280 ? -9.479 -3.917 -18.495 1.00 98.19 280 LEU A O 1
ATOM 2235 N N . ALA A 1 281 ? -7.584 -4.618 -17.526 1.00 97.69 281 ALA A N 1
ATOM 2236 C CA . ALA A 1 281 ? -6.759 -3.486 -17.946 1.00 97.69 281 ALA A CA 1
ATOM 2237 C C . ALA A 1 281 ? -5.999 -3.707 -19.265 1.00 97.69 281 ALA A C 1
ATOM 2239 O O . ALA A 1 281 ? -5.379 -2.757 -19.754 1.00 97.69 281 ALA A O 1
ATOM 2240 N N . LYS A 1 282 ? -5.962 -4.944 -19.773 1.00 92.62 282 LYS A N 1
ATOM 2241 C CA . LYS A 1 282 ? -5.361 -5.302 -21.066 1.00 92.62 282 LYS A CA 1
ATOM 2242 C C . LYS A 1 282 ? -6.349 -5.071 -22.202 1.00 92.62 282 LYS A C 1
ATOM 2244 O O . LYS A 1 282 ? -5.861 -4.656 -23.275 1.00 92.62 282 LYS A O 1
#

Foldseek 3Di:
DLVVLLVQQPDCLQQNHFDQADLVGFLKEKEKEAALWDQPPNATAADALCCLPCVRVNALLLHVVLVVLVSCCCRRPNLDFAQLVPFKFFDAKAWFFAKAFLVLSCRRHVDNARPPSQVVQDDPRTIGTRRNWMWTWIGGNSGTYIYTYHYYHDDDVQWGMWIWMWHHGPFWIWIWTATVVVSRQIKIDTFGPCQVPPSSVVVVVVSVVVVCVVQPPWDWDADPRHTITDHDCVVVDDPVVVVVVVVVVVVVCVVPVDPRPNVVSSSVSSSCRSVVSVVRHD

pLDDT: mean 96.56, std 3.06, range [81.88, 98.88]

Mean predicted aligned error: 3.24 Å

Solvent-accessible surface area (backbone atoms only — not comparable to full-atom values): 14973 Å² total; per-residue (Å²): 101,68,68,57,49,27,58,48,55,73,32,57,88,56,14,31,51,79,40,44,53,37,93,91,52,44,17,27,42,36,38,40,39,41,45,69,52,43,78,53,97,92,38,67,46,73,42,65,70,54,68,62,29,51,91,73,57,40,36,18,37,62,41,69,29,44,57,54,46,44,50,51,47,52,47,77,44,60,94,46,68,45,52,52,86,77,33,51,46,82,75,49,34,43,62,46,60,36,78,35,41,52,69,59,45,22,67,32,43,75,39,87,63,84,55,78,90,48,52,89,41,44,48,91,91,48,31,36,47,28,49,37,19,22,38,41,32,31,24,56,73,73,26,17,36,36,40,37,30,39,42,44,59,60,55,59,90,97,52,66,62,32,41,39,36,37,41,34,27,74,46,19,32,41,36,36,42,18,33,80,94,44,76,52,40,79,42,36,30,45,38,31,90,51,64,82,37,66,68,54,51,55,48,46,52,57,52,48,55,60,50,25,76,80,44,77,72,53,46,82,41,86,44,100,52,30,30,35,52,45,71,51,72,90,76,66,69,55,70,66,62,55,51,49,52,54,50,54,52,50,52,50,29,68,75,66,71,64,66,59,76,30,56,63,38,35,52,52,29,34,53,50,50,27,50,53,32,51,63,64,36,107

Sequence (282 aa):
TNILQRELSMIPGVFGKLQTGTPQKPAVEMESVHYFYKYVSGSVLTRPAWFMDVEQEGDGMTDVGVHLVDLAQWSCFPESIIDYKKDIAFNSARRWPTPVTRSQFAAITKQNVFPDYLKKYVVNDSVLNVFANGEINYKLRGINIKLIVKWGYRAPEGAGDTHYSVMHGTKASLVIKQGPETANKPALYIETPLAGDIGYVSLLNTRLKAIQAKYPGIELKKAAKGWEIIIPEKYREGHEAHFARVTEKYLEYMEKGNMPKWEVANMIAKYYTTTGALELAK

Radius of gyration: 20.61 Å; Cα contacts (8 Å, |Δi|>4): 547; chains: 1; bounding box: 47×48×58 Å